Protein AF-A0A9P9DGE9-F1 (afdb_monomer_lite)

Structure (mmCIF, N/CA/C/O backbone):
data_AF-A0A9P9DGE9-F1
#
_entry.id   AF-A0A9P9DGE9-F1
#
loop_
_atom_site.group_PDB
_atom_site.id
_atom_site.type_symbol
_atom_site.label_atom_id
_atom_site.label_alt_id
_atom_site.label_comp_id
_atom_site.label_asym_id
_atom_site.label_entity_id
_atom_site.label_seq_id
_atom_site.pdbx_PDB_ins_code
_atom_site.Cartn_x
_atom_site.Cartn_y
_atom_site.Cartn_z
_atom_site.occupancy
_atom_site.B_iso_or_equiv
_atom_site.auth_seq_id
_atom_site.auth_comp_id
_atom_site.auth_asym_id
_atom_site.auth_atom_id
_atom_site.pdbx_PDB_model_num
ATOM 1 N N . MET A 1 1 ? -3.326 -1.248 -12.600 1.00 29.83 1 MET A N 1
ATOM 2 C CA . MET A 1 1 ? -1.905 -1.496 -12.913 1.00 29.83 1 MET A CA 1
ATOM 3 C C . MET A 1 1 ? -1.243 -0.154 -13.149 1.00 29.83 1 MET A C 1
ATOM 5 O O . MET A 1 1 ? -1.806 0.616 -13.919 1.00 29.83 1 MET A O 1
ATOM 9 N N . ALA A 1 2 ? -0.157 0.149 -12.437 1.00 29.31 2 ALA A N 1
ATOM 10 C CA . ALA A 1 2 ? 0.535 1.437 -12.520 1.00 29.31 2 ALA A CA 1
ATOM 11 C C . ALA A 1 2 ? 1.894 1.274 -13.217 1.00 29.31 2 ALA A C 1
ATOM 13 O O . ALA A 1 2 ? 2.669 0.388 -12.850 1.00 29.31 2 ALA A O 1
ATOM 14 N N . PHE A 1 3 ? 2.164 2.108 -14.219 1.00 29.27 3 PHE A N 1
ATOM 15 C CA . PHE A 1 3 ? 3.465 2.217 -14.882 1.00 29.27 3 PHE A CA 1
ATOM 16 C C . PHE A 1 3 ? 4.257 3.376 -14.283 1.00 29.27 3 PHE A C 1
ATOM 18 O O . PHE A 1 3 ? 3.666 4.431 -14.105 1.00 29.27 3 PHE A O 1
ATOM 25 N N . ARG A 1 4 ? 5.556 3.217 -13.994 1.00 34.38 4 ARG A N 1
ATOM 26 C CA . ARG A 1 4 ? 6.407 4.337 -13.546 1.00 34.38 4 ARG A CA 1
ATOM 27 C C . ARG A 1 4 ? 7.617 4.584 -14.436 1.00 34.38 4 ARG A C 1
ATOM 29 O O . ARG A 1 4 ? 8.212 3.624 -14.936 1.00 34.38 4 ARG A O 1
ATOM 36 N N . THR A 1 5 ? 7.969 5.864 -14.569 1.00 28.16 5 THR A N 1
ATOM 37 C CA . THR A 1 5 ? 9.218 6.357 -15.157 1.00 28.16 5 THR A CA 1
ATOM 38 C C . THR A 1 5 ? 9.997 7.249 -14.191 1.00 28.16 5 THR A C 1
ATOM 40 O O . THR A 1 5 ? 9.416 7.968 -13.377 1.00 28.16 5 THR A O 1
ATOM 43 N N . CYS A 1 6 ? 11.324 7.166 -14.240 1.00 28.97 6 CYS A N 1
ATOM 44 C CA . CYS A 1 6 ? 12.245 7.943 -13.416 1.00 28.97 6 CYS A CA 1
ATOM 45 C C . CYS A 1 6 ? 13.414 8.356 -14.310 1.00 28.97 6 CYS A C 1
ATOM 47 O O . CYS A 1 6 ? 14.206 7.503 -14.693 1.00 28.97 6 CYS A O 1
ATOM 49 N N . GLN A 1 7 ? 13.531 9.644 -14.637 1.00 33.28 7 GLN A N 1
ATOM 50 C CA . GLN A 1 7 ? 14.660 10.110 -15.437 1.00 33.28 7 GLN A CA 1
ATOM 51 C C . GLN A 1 7 ? 15.966 10.003 -14.644 1.00 33.28 7 GLN A C 1
ATOM 53 O O . GLN A 1 7 ? 16.074 10.509 -13.527 1.00 33.28 7 GLN A O 1
ATOM 58 N N . GLN A 1 8 ? 16.989 9.406 -15.257 1.00 31.84 8 GLN A N 1
ATOM 59 C CA . GLN A 1 8 ? 18.369 9.576 -14.808 1.00 31.84 8 GLN A CA 1
ATOM 60 C C . GLN A 1 8 ? 18.862 10.982 -15.155 1.00 31.84 8 GLN A C 1
ATOM 62 O O . GLN A 1 8 ? 18.687 11.466 -16.273 1.00 31.84 8 GLN A O 1
ATOM 67 N N . GLY A 1 9 ? 19.463 11.636 -14.162 1.00 32.50 9 GLY A N 1
ATOM 68 C CA . GLY A 1 9 ? 19.766 13.059 -14.179 1.00 32.50 9 GLY A CA 1
ATOM 69 C C . GLY A 1 9 ? 20.520 13.569 -15.410 1.00 32.50 9 GLY A C 1
ATOM 70 O O . GLY A 1 9 ? 21.541 13.030 -15.832 1.00 32.50 9 GLY A O 1
ATOM 71 N N . SER A 1 10 ? 20.065 14.721 -15.895 1.00 30.27 10 SER A N 1
ATOM 72 C CA . SER A 1 10 ? 20.920 15.750 -16.475 1.00 30.27 10 SER A CA 1
ATOM 73 C C . SER A 1 10 ? 20.339 17.124 -16.124 1.00 30.27 10 SER A C 1
ATOM 75 O O . SER A 1 10 ? 19.137 17.296 -15.960 1.00 30.27 10 SER A O 1
ATOM 77 N N . HIS A 1 11 ? 21.245 18.061 -15.877 1.00 32.94 11 HIS A N 1
ATOM 78 C CA . HIS A 1 11 ? 21.054 19.405 -15.341 1.00 32.94 11 HIS A CA 1
ATOM 79 C C . HIS A 1 11 ? 19.829 20.205 -15.824 1.00 32.94 11 HIS A C 1
ATOM 81 O O . HIS A 1 11 ? 19.619 20.356 -17.022 1.00 32.94 11 HIS A O 1
ATOM 87 N N . GLY A 1 12 ? 19.199 20.920 -14.882 1.00 27.94 12 GLY A N 1
ATOM 88 C CA . GLY A 1 12 ? 18.609 22.239 -15.139 1.00 27.94 12 GLY A CA 1
ATOM 89 C C . GLY A 1 12 ? 17.104 22.357 -14.897 1.00 27.94 12 GLY A C 1
ATOM 90 O O . GLY A 1 12 ? 16.309 21.752 -15.594 1.00 27.94 12 GLY A O 1
ATOM 91 N N . LEU A 1 13 ? 16.753 23.206 -13.923 1.00 27.16 13 LEU A N 1
ATOM 92 C CA . LEU A 1 13 ? 15.545 24.042 -13.844 1.00 27.16 13 LEU A CA 1
ATOM 93 C C . LEU A 1 13 ? 14.247 23.452 -14.431 1.00 27.16 13 LEU A C 1
ATOM 95 O O . LEU A 1 13 ? 13.945 23.607 -15.611 1.00 27.16 13 LEU A O 1
ATOM 99 N N . TYR A 1 14 ? 13.418 22.907 -13.540 1.00 32.97 14 TYR A N 1
ATOM 100 C CA . TYR A 1 14 ? 12.011 22.611 -13.793 1.00 32.97 14 TYR A CA 1
ATOM 101 C C . TYR A 1 14 ? 11.243 23.880 -14.199 1.00 32.97 14 TYR A C 1
ATOM 103 O O . TYR A 1 14 ? 10.858 24.698 -13.363 1.00 32.97 14 TYR A O 1
ATOM 111 N N . GLN A 1 15 ? 10.990 24.024 -15.498 1.00 28.58 15 GLN A N 1
ATOM 112 C CA . GLN A 1 15 ? 9.898 24.829 -16.036 1.00 28.58 15 GLN A CA 1
ATOM 113 C C . GLN A 1 15 ? 9.238 24.082 -17.197 1.00 28.58 15 GLN A C 1
ATOM 115 O O . GLN A 1 15 ? 9.681 24.168 -18.332 1.00 28.58 15 GLN A O 1
ATOM 120 N N . GLY A 1 16 ? 8.121 23.416 -16.897 1.00 33.94 16 GLY A N 1
ATOM 121 C CA . GLY A 1 16 ? 7.060 23.128 -17.861 1.00 33.94 16 GLY A CA 1
ATOM 122 C C . GLY A 1 16 ? 7.249 21.925 -18.796 1.00 33.94 16 GLY A C 1
ATOM 123 O O . GLY A 1 16 ? 8.091 21.928 -19.675 1.00 33.94 16 GLY A O 1
ATOM 124 N N . LYS A 1 17 ? 6.296 20.989 -18.704 1.00 39.66 17 LYS A N 1
ATOM 125 C CA . LYS A 1 17 ? 5.724 20.233 -19.835 1.00 39.66 17 LYS A CA 1
ATOM 126 C C . LYS A 1 17 ? 6.685 19.452 -20.753 1.00 39.66 17 LYS A C 1
ATOM 128 O O . LYS A 1 17 ? 6.655 19.677 -21.955 1.00 39.66 17 LYS A O 1
ATOM 133 N N . ASP A 1 18 ? 7.336 18.410 -20.246 1.00 43.06 18 ASP A N 1
ATOM 134 C CA . ASP A 1 18 ? 7.777 17.299 -21.106 1.00 43.06 18 ASP A CA 1
ATOM 135 C C . ASP A 1 18 ? 7.081 15.996 -20.685 1.00 43.06 18 ASP A C 1
ATOM 137 O O . ASP A 1 18 ? 7.641 15.140 -20.011 1.00 43.06 18 ASP A O 1
ATOM 141 N N . TYR A 1 19 ? 5.818 15.852 -21.105 1.00 52.12 19 TYR A N 1
ATOM 142 C CA . TYR A 1 19 ? 5.025 14.608 -21.019 1.00 52.12 19 TYR A CA 1
ATOM 143 C C . TYR A 1 19 ? 5.560 13.494 -21.945 1.00 52.12 19 TYR A C 1
ATOM 145 O O . TYR A 1 19 ? 5.152 12.334 -21.876 1.00 52.12 19 TYR A O 1
ATOM 153 N N . GLU A 1 20 ? 6.449 13.855 -22.865 1.00 58.06 20 GLU A N 1
ATOM 154 C CA . GLU A 1 20 ? 6.846 13.046 -24.011 1.00 58.06 20 GLU A CA 1
ATOM 155 C C . GLU A 1 20 ? 7.745 11.832 -23.676 1.00 58.06 20 GLU A C 1
ATOM 157 O O . GLU A 1 20 ? 7.543 10.777 -24.284 1.00 58.06 20 GLU A O 1
ATOM 162 N N . PRO A 1 21 ? 8.690 11.887 -22.711 1.00 65.56 21 PRO A N 1
ATOM 163 C CA . PRO A 1 21 ? 9.573 10.754 -22.412 1.00 65.56 21 PRO A CA 1
ATOM 164 C C . PRO A 1 21 ? 8.835 9.542 -21.830 1.00 65.56 21 PRO A C 1
ATOM 166 O O . PRO A 1 21 ? 9.092 8.407 -22.231 1.00 65.56 21 PRO A O 1
ATOM 169 N N . THR A 1 22 ? 7.877 9.773 -20.927 1.00 66.00 22 THR A N 1
ATOM 170 C CA . THR A 1 22 ? 7.148 8.696 -20.242 1.00 66.00 22 THR A CA 1
ATOM 171 C C . THR A 1 22 ? 6.205 7.953 -21.178 1.00 66.00 22 THR A C 1
ATOM 173 O O . THR A 1 22 ? 6.193 6.721 -21.207 1.00 66.00 22 THR A O 1
ATOM 176 N N . ILE A 1 23 ? 5.446 8.698 -21.986 1.00 70.38 23 ILE A N 1
ATOM 177 C CA . ILE A 1 23 ? 4.556 8.118 -22.996 1.00 70.38 23 ILE A CA 1
ATOM 178 C C . ILE A 1 23 ? 5.382 7.317 -24.004 1.00 70.38 23 ILE A C 1
ATOM 180 O O . ILE A 1 23 ? 5.058 6.159 -24.253 1.00 70.38 23 ILE A O 1
ATOM 184 N N . LYS A 1 24 ? 6.513 7.856 -24.481 1.00 78.06 24 LYS A N 1
ATOM 185 C CA . LYS A 1 24 ? 7.426 7.126 -25.373 1.00 78.06 24 LYS A CA 1
ATOM 186 C C . LYS A 1 24 ? 7.979 5.849 -24.749 1.00 78.06 24 LYS A C 1
ATOM 188 O O . LYS A 1 24 ? 8.124 4.856 -25.458 1.00 78.06 24 LYS A O 1
ATOM 193 N N . ALA A 1 25 ? 8.292 5.838 -23.453 1.00 79.06 25 ALA A N 1
ATOM 194 C CA . ALA A 1 25 ? 8.762 4.635 -22.766 1.00 79.06 25 ALA A CA 1
ATOM 195 C C . ALA A 1 25 ? 7.668 3.555 -22.713 1.00 79.06 25 ALA A C 1
ATOM 197 O O . ALA A 1 25 ? 7.929 2.387 -23.016 1.00 79.06 25 ALA A O 1
ATOM 198 N N . VAL A 1 26 ? 6.430 3.947 -22.395 1.00 83.19 26 VAL A N 1
ATOM 199 C CA . VAL A 1 26 ? 5.269 3.046 -22.394 1.00 83.19 26 VAL A CA 1
ATOM 200 C C . VAL A 1 26 ? 4.972 2.537 -23.803 1.00 83.19 26 VAL A C 1
ATOM 202 O O . VAL A 1 26 ? 4.830 1.332 -23.991 1.00 83.19 26 VAL A O 1
ATOM 205 N N . GLU A 1 27 ? 4.942 3.413 -24.806 1.00 84.69 27 GLU A N 1
ATOM 206 C CA . GLU A 1 27 ? 4.771 3.044 -26.215 1.00 84.69 27 GLU A CA 1
ATOM 207 C C . GLU A 1 27 ? 5.881 2.108 -26.694 1.00 84.69 27 GLU A C 1
ATOM 209 O O . GLU A 1 27 ? 5.597 1.111 -27.351 1.00 84.69 27 GLU A O 1
ATOM 214 N N . SER A 1 28 ? 7.135 2.373 -26.316 1.00 86.81 28 SER A N 1
ATOM 215 C CA . SER A 1 28 ? 8.275 1.515 -26.651 1.00 86.81 28 SER A CA 1
ATOM 216 C C . SER A 1 28 ? 8.118 0.125 -26.044 1.00 86.81 28 SER A C 1
ATOM 218 O O . SER A 1 28 ? 8.317 -0.869 -26.738 1.00 86.81 28 SER A O 1
ATOM 220 N N . PHE A 1 29 ? 7.704 0.038 -24.776 1.00 87.56 29 PHE A N 1
ATOM 221 C CA . PHE A 1 29 ? 7.414 -1.234 -24.115 1.00 87.56 29 PHE A CA 1
ATOM 222 C C . PHE A 1 29 ? 6.246 -1.973 -24.783 1.00 87.56 29 PHE A C 1
ATOM 224 O O . PHE A 1 29 ? 6.368 -3.150 -25.129 1.00 87.56 29 PHE A O 1
ATOM 231 N N . LEU A 1 30 ? 5.126 -1.286 -25.021 1.00 88.19 30 LEU A N 1
ATOM 232 C CA . LEU A 1 30 ? 3.967 -1.857 -25.708 1.00 88.19 30 LEU A CA 1
ATOM 233 C C . LEU A 1 30 ? 4.274 -2.198 -27.173 1.00 88.19 30 LEU A C 1
ATOM 235 O O . LEU A 1 30 ? 3.605 -3.056 -27.738 1.00 88.19 30 LEU A O 1
ATOM 239 N N . GLY A 1 31 ? 5.294 -1.596 -27.780 1.00 89.94 31 GLY A N 1
ATOM 240 C CA . GLY A 1 31 ? 5.793 -1.908 -29.116 1.00 89.94 31 GLY A CA 1
ATOM 241 C C . GLY A 1 31 ? 6.679 -3.155 -29.189 1.00 89.94 31 GLY A C 1
ATOM 242 O O . GLY A 1 31 ? 7.038 -3.574 -30.288 1.00 89.94 31 GLY A O 1
ATOM 243 N N . ILE A 1 32 ? 7.029 -3.790 -28.063 1.00 89.56 32 ILE A N 1
ATOM 244 C CA . ILE A 1 32 ? 7.853 -5.007 -28.066 1.00 89.56 32 ILE A CA 1
ATOM 245 C C . ILE A 1 32 ? 7.040 -6.185 -28.627 1.00 89.56 32 ILE A C 1
ATOM 247 O O . ILE A 1 32 ? 6.056 -6.638 -28.027 1.00 89.56 32 ILE A O 1
ATOM 251 N N . LEU A 1 33 ? 7.482 -6.703 -29.779 1.00 91.50 33 LEU A N 1
ATOM 252 C CA . LEU A 1 33 ? 6.853 -7.827 -30.490 1.00 91.50 33 LEU A CA 1
ATOM 253 C C . LEU A 1 33 ? 7.671 -9.130 -30.451 1.00 91.50 33 LEU A C 1
ATOM 255 O O . LEU A 1 33 ? 7.141 -10.188 -30.779 1.00 91.50 33 LEU A O 1
ATOM 259 N N . SER A 1 34 ? 8.942 -9.084 -30.046 1.00 90.06 34 SER A N 1
ATOM 260 C CA . SER A 1 34 ? 9.837 -10.251 -30.006 1.00 90.06 34 SER A CA 1
ATOM 261 C C . SER A 1 34 ? 10.796 -10.211 -28.815 1.00 90.06 34 SER A C 1
ATOM 263 O O . SER A 1 34 ? 11.072 -9.143 -28.273 1.00 90.06 34 SER A O 1
ATOM 265 N N . GLY A 1 35 ? 11.344 -11.370 -28.438 1.00 88.19 35 GLY A N 1
ATOM 266 C CA . GLY A 1 35 ? 12.291 -11.498 -27.328 1.00 88.19 35 GLY A CA 1
ATOM 267 C C . GLY A 1 35 ? 11.622 -11.773 -25.972 1.00 88.19 35 GLY A C 1
ATOM 268 O O . GLY A 1 35 ? 10.416 -12.018 -25.913 1.00 88.19 35 GLY A O 1
ATOM 269 N N . PRO A 1 36 ? 12.396 -11.749 -24.873 1.00 84.38 36 PRO A N 1
ATOM 270 C CA . PRO A 1 36 ? 11.942 -12.204 -23.552 1.00 84.38 36 PRO A CA 1
ATOM 271 C C . PRO A 1 36 ? 10.779 -11.388 -22.963 1.00 84.38 36 PRO A C 1
ATOM 273 O O . PRO A 1 36 ? 9.979 -11.931 -22.210 1.00 84.38 36 PRO A O 1
ATOM 276 N N . LEU A 1 37 ? 10.634 -10.111 -23.337 1.00 85.12 37 LEU A N 1
ATOM 277 C CA . LEU A 1 37 ? 9.555 -9.236 -22.851 1.00 85.12 37 LEU A CA 1
ATOM 278 C C . LEU A 1 37 ? 8.283 -9.278 -23.707 1.00 85.12 37 LEU A C 1
ATOM 280 O O . LEU A 1 37 ? 7.253 -8.753 -23.287 1.00 85.12 37 LEU A O 1
ATOM 284 N N . ALA A 1 38 ? 8.323 -9.891 -24.893 1.00 86.25 38 ALA A N 1
ATOM 285 C CA . ALA A 1 38 ? 7.189 -9.880 -25.817 1.00 86.25 38 ALA A CA 1
ATOM 286 C C . ALA A 1 38 ? 5.902 -10.500 -25.239 1.00 86.25 38 ALA A C 1
ATOM 288 O O . ALA A 1 38 ? 4.843 -9.901 -25.442 1.00 86.25 38 ALA A O 1
ATOM 289 N N . PRO A 1 39 ? 5.942 -11.626 -24.490 1.00 85.38 39 PRO A N 1
ATOM 290 C CA . PRO A 1 39 ? 4.740 -12.172 -23.858 1.00 85.38 39 PRO A CA 1
ATOM 291 C C . PRO A 1 39 ? 4.124 -11.210 -22.839 1.00 85.38 39 PRO A C 1
ATOM 293 O O . PRO A 1 39 ? 2.904 -11.064 -22.785 1.00 85.38 39 PRO A O 1
ATOM 296 N N . LEU A 1 40 ? 4.964 -10.513 -22.067 1.00 83.50 40 LEU A N 1
ATOM 297 C CA . LEU A 1 40 ? 4.511 -9.543 -21.076 1.00 83.50 40 LEU A CA 1
ATOM 298 C C . LEU A 1 40 ? 3.876 -8.332 -21.761 1.00 83.50 40 LEU A C 1
ATOM 300 O O . LEU A 1 40 ? 2.728 -8.006 -21.481 1.00 83.50 40 LEU A O 1
ATOM 304 N N . ALA A 1 41 ? 4.573 -7.717 -22.718 1.00 85.75 41 ALA A N 1
ATOM 305 C CA . ALA A 1 41 ? 4.038 -6.602 -23.495 1.00 85.75 41 ALA A CA 1
ATOM 306 C C . ALA A 1 41 ? 2.714 -6.971 -24.195 1.00 85.75 41 ALA A C 1
ATOM 308 O O . ALA A 1 41 ? 1.782 -6.169 -24.214 1.00 85.75 41 ALA A O 1
ATOM 309 N N . ALA A 1 42 ? 2.590 -8.202 -24.708 1.00 84.81 42 ALA A N 1
ATOM 310 C CA . ALA A 1 42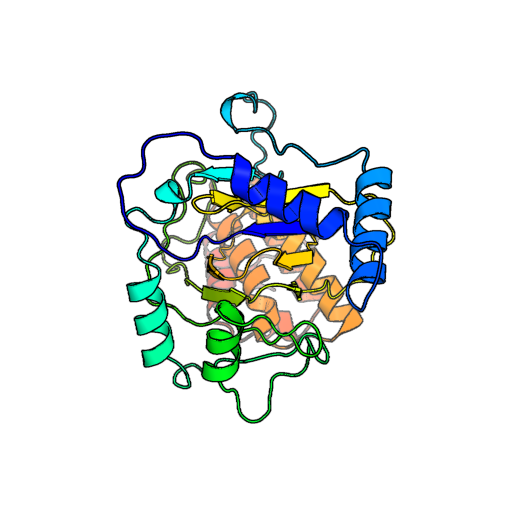 ? 1.345 -8.711 -25.282 1.00 84.81 42 ALA A CA 1
ATOM 311 C C . ALA A 1 42 ? 0.206 -8.785 -24.259 1.00 84.81 42 ALA A C 1
ATOM 313 O O . ALA A 1 42 ? -0.885 -8.299 -24.548 1.00 84.81 42 ALA A O 1
ATOM 314 N N . ALA A 1 43 ? 0.461 -9.327 -23.065 1.00 83.31 43 ALA A N 1
ATOM 315 C CA . ALA A 1 43 ? -0.538 -9.383 -22.002 1.00 83.31 43 ALA A CA 1
ATOM 316 C C . ALA A 1 43 ? -1.032 -7.978 -21.618 1.00 83.31 43 ALA A C 1
ATOM 318 O O . ALA A 1 43 ? -2.234 -7.750 -21.520 1.00 83.31 43 ALA A O 1
ATOM 319 N N . PHE A 1 44 ? -0.120 -7.011 -21.489 1.00 82.31 44 PHE A N 1
ATOM 320 C CA . PHE A 1 44 ? -0.480 -5.618 -21.218 1.00 82.31 44 PHE A CA 1
ATOM 321 C C . PHE A 1 44 ? -1.329 -4.997 -22.329 1.00 82.31 44 PHE A C 1
ATOM 323 O O . PHE A 1 44 ? -2.340 -4.369 -22.027 1.00 82.31 44 PHE A O 1
ATOM 330 N N . ARG A 1 45 ? -0.963 -5.185 -23.605 1.00 86.81 45 ARG A N 1
ATOM 331 C CA . ARG A 1 45 ? -1.765 -4.694 -24.739 1.00 86.81 45 ARG A CA 1
ATOM 332 C C . ARG A 1 45 ? -3.188 -5.245 -24.704 1.00 86.81 45 ARG A C 1
ATOM 334 O O . ARG A 1 45 ? -4.133 -4.484 -24.890 1.00 86.81 45 ARG A O 1
ATOM 341 N N . GLU A 1 46 ? -3.339 -6.545 -24.459 1.00 84.12 46 GLU A N 1
ATOM 342 C CA . GLU A 1 46 ? -4.654 -7.188 -24.397 1.00 84.12 46 GLU A CA 1
ATOM 343 C C . GLU A 1 46 ? -5.493 -6.658 -23.233 1.00 84.12 46 GLU A C 1
ATOM 345 O O . GLU A 1 46 ? -6.666 -6.345 -23.421 1.00 84.12 46 GLU A O 1
ATOM 350 N N . GLU A 1 47 ? -4.910 -6.499 -22.046 1.00 81.06 47 GLU A N 1
ATOM 351 C CA . GLU A 1 47 ? -5.656 -5.995 -20.892 1.00 81.06 47 GLU A CA 1
ATOM 352 C C . GLU A 1 47 ? -5.999 -4.501 -21.003 1.00 81.06 47 GLU A C 1
ATOM 354 O O . GLU A 1 47 ? -7.129 -4.117 -20.702 1.00 81.06 47 GLU A O 1
ATOM 359 N N . ILE A 1 48 ? -5.088 -3.666 -21.518 1.00 80.38 48 ILE A N 1
ATOM 360 C CA . ILE A 1 48 ? -5.372 -2.251 -21.817 1.00 80.38 48 ILE A CA 1
ATOM 361 C C . ILE A 1 48 ? -6.503 -2.155 -22.845 1.00 80.38 48 ILE A C 1
ATOM 363 O O . ILE A 1 48 ? -7.430 -1.369 -22.680 1.00 80.38 48 ILE A O 1
ATOM 367 N N . LYS A 1 49 ? -6.477 -2.994 -23.885 1.00 82.00 49 LYS A N 1
ATOM 368 C CA . LYS A 1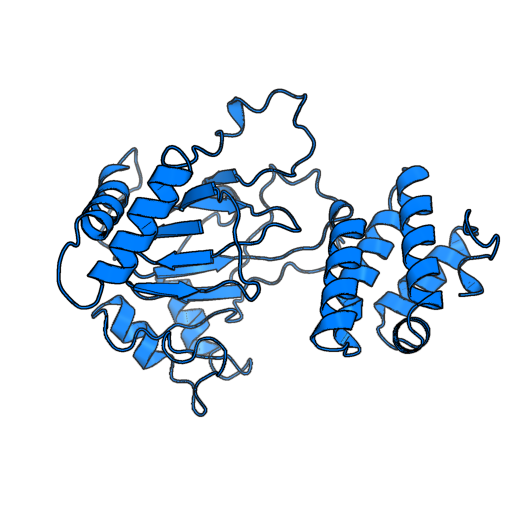 49 ? -7.541 -3.048 -24.892 1.00 82.00 49 LYS A CA 1
ATOM 369 C C . LYS A 1 49 ? -8.882 -3.482 -24.294 1.00 82.00 49 LYS A C 1
ATOM 371 O O . LYS A 1 49 ? -9.908 -2.908 -24.643 1.00 82.00 49 LYS A O 1
ATOM 376 N N . LYS A 1 50 ? -8.896 -4.467 -23.387 1.00 79.62 50 LYS A N 1
ATOM 377 C CA . LYS A 1 50 ? -10.113 -4.882 -22.659 1.00 79.62 50 LYS A CA 1
ATOM 378 C C . LYS A 1 50 ? -10.665 -3.774 -21.761 1.00 79.62 50 LYS A C 1
ATOM 380 O O . LYS A 1 50 ? -11.873 -3.728 -21.556 1.00 79.62 50 LYS A O 1
ATOM 385 N N . ALA A 1 51 ? -9.798 -2.914 -21.235 1.00 73.31 51 ALA A N 1
ATOM 386 C CA . ALA A 1 51 ? -10.160 -1.768 -20.406 1.00 73.31 51 ALA A CA 1
ATOM 387 C C . ALA A 1 51 ? -10.537 -0.504 -21.204 1.00 73.31 51 ALA A C 1
ATOM 389 O O . ALA A 1 51 ? -10.750 0.538 -20.591 1.00 73.31 51 ALA A O 1
ATOM 390 N N . ASP A 1 52 ? -10.630 -0.594 -22.537 1.00 78.88 52 ASP A N 1
ATOM 391 C CA . ASP A 1 52 ? -10.877 0.539 -23.444 1.00 78.88 52 ASP A CA 1
ATOM 392 C C . ASP A 1 52 ? -9.797 1.638 -23.375 1.00 78.88 52 ASP A C 1
ATOM 394 O O . ASP A 1 52 ? -10.054 2.826 -23.548 1.00 78.88 52 ASP A O 1
ATOM 398 N N . GLY A 1 53 ? -8.548 1.230 -23.129 1.00 79.38 53 GLY A N 1
ATOM 399 C CA . GLY A 1 53 ? -7.384 2.109 -23.103 1.00 79.38 53 GLY A CA 1
ATOM 400 C C . GLY A 1 53 ? -6.860 2.419 -21.700 1.00 79.38 53 GLY A C 1
ATOM 401 O O . GLY A 1 53 ? -7.119 1.713 -20.722 1.00 79.38 53 GLY A O 1
ATOM 402 N N . PHE A 1 54 ? -6.038 3.467 -21.618 1.00 78.56 54 PHE A N 1
ATOM 403 C CA . PHE A 1 54 ? -5.550 3.979 -20.342 1.00 78.56 54 PHE A CA 1
ATOM 404 C C . PHE A 1 54 ? -6.669 4.718 -19.615 1.00 78.56 54 PHE A C 1
ATOM 406 O O . PHE A 1 54 ? -7.411 5.498 -20.205 1.00 78.56 54 PHE A O 1
ATOM 413 N N . THR A 1 55 ? -6.767 4.484 -18.312 1.00 72.94 55 THR A N 1
ATOM 414 C CA . THR A 1 55 ? -7.670 5.225 -17.444 1.00 72.94 55 THR A CA 1
ATOM 415 C C . THR A 1 55 ? -7.039 6.570 -17.120 1.00 72.94 55 THR A C 1
ATOM 417 O O . THR A 1 55 ? -6.035 6.630 -16.409 1.00 72.94 55 THR A O 1
ATOM 420 N N . ASP A 1 56 ? -7.656 7.641 -17.607 1.00 65.19 56 ASP A N 1
ATOM 421 C CA . ASP A 1 56 ? -7.373 8.980 -17.110 1.00 65.19 56 ASP A CA 1
ATOM 422 C C . ASP A 1 56 ? -7.998 9.108 -15.715 1.00 65.19 56 ASP A C 1
ATOM 424 O O . ASP A 1 56 ? -9.222 9.083 -15.547 1.00 65.19 56 ASP A O 1
ATOM 428 N N . PHE A 1 57 ? -7.158 9.126 -14.683 1.00 66.62 57 PHE A N 1
ATOM 429 C CA . PHE A 1 57 ? -7.631 9.443 -13.344 1.00 66.62 57 PHE A CA 1
ATOM 430 C C . PHE A 1 57 ? -7.816 10.953 -13.286 1.00 66.62 57 PHE A C 1
ATOM 432 O O . PHE A 1 57 ? -6.824 11.676 -13.302 1.00 66.62 57 PHE A O 1
ATOM 439 N N . CYS A 1 58 ? -9.074 11.409 -13.215 1.00 50.25 58 CYS A N 1
ATOM 440 C CA . CYS A 1 58 ? -9.417 12.829 -13.234 1.00 50.25 58 CYS A CA 1
ATOM 441 C C . CYS A 1 58 ? -8.452 13.654 -12.374 1.00 50.25 58 CYS A C 1
ATOM 443 O O . CYS A 1 58 ? -8.283 13.393 -11.176 1.00 50.25 58 CYS A O 1
ATOM 445 N N . SER A 1 59 ? -7.871 14.698 -12.969 1.00 50.34 59 SER A N 1
ATOM 446 C CA . SER A 1 59 ? -7.259 15.760 -12.181 1.00 50.34 59 SER A CA 1
ATOM 447 C C . SER A 1 59 ? -8.343 16.324 -11.255 1.00 50.34 59 SER A C 1
ATOM 449 O O . SER A 1 59 ? -9.464 16.606 -11.681 1.00 50.34 59 SER A O 1
ATOM 451 N N . TRP A 1 60 ? -8.051 16.432 -9.960 1.00 43.06 60 TRP A N 1
ATOM 452 C CA . TRP A 1 60 ? -9.054 16.737 -8.926 1.00 43.06 60 TRP A CA 1
ATOM 453 C C . TRP A 1 60 ? -9.824 18.061 -9.131 1.00 43.06 60 TRP A C 1
ATOM 455 O O . TRP A 1 60 ? -10.801 18.304 -8.433 1.00 43.06 60 TRP A O 1
ATOM 465 N N . GLY A 1 61 ? -9.430 18.896 -10.102 1.00 43.81 61 GLY A N 1
ATOM 466 C CA . GLY A 1 61 ? -10.157 20.101 -10.509 1.00 43.81 61 GLY A CA 1
ATOM 467 C C . GLY A 1 61 ? -11.529 19.850 -11.150 1.00 43.81 61 GLY A C 1
ATOM 468 O O . GLY A 1 61 ? -12.334 20.776 -11.202 1.00 43.81 61 GLY A O 1
ATOM 469 N N . GLU A 1 62 ? -11.825 18.621 -11.588 1.00 42.34 62 GLU A N 1
ATOM 470 C CA . GLU A 1 62 ? -13.132 18.230 -12.153 1.00 42.34 62 GLU A CA 1
ATOM 471 C C . GLU A 1 62 ? -13.940 17.295 -11.243 1.00 42.34 62 GLU A C 1
ATOM 473 O O . GLU A 1 62 ? -15.071 16.921 -11.563 1.00 42.34 62 GLU A O 1
ATOM 478 N N . VAL A 1 63 ? -13.396 16.944 -10.073 1.00 44.78 63 VAL A N 1
ATOM 479 C CA . VAL A 1 63 ? -14.142 16.210 -9.053 1.00 44.78 63 VAL A CA 1
ATOM 480 C C . VAL A 1 63 ? -15.105 17.204 -8.417 1.00 44.78 63 VAL A C 1
ATOM 482 O O . VAL A 1 63 ? -14.784 17.915 -7.467 1.00 44.78 63 VAL A O 1
ATOM 485 N N . SER A 1 64 ? -16.295 17.307 -9.010 1.00 40.00 64 SER A N 1
ATOM 486 C CA . SER A 1 64 ? -17.413 18.039 -8.428 1.00 40.00 64 SER A CA 1
ATOM 487 C C . SER A 1 64 ? -17.563 17.651 -6.953 1.00 40.00 64 SER A C 1
ATOM 489 O O . SER A 1 64 ? -17.325 16.500 -6.582 1.00 40.00 64 SER A O 1
ATOM 491 N N . ASN A 1 65 ? -18.014 18.587 -6.115 1.00 43.06 65 ASN A N 1
ATOM 492 C CA . ASN A 1 65 ? -18.286 18.392 -4.681 1.00 43.06 65 ASN A CA 1
ATOM 493 C C . ASN A 1 65 ? -19.219 17.196 -4.342 1.00 43.06 65 ASN A C 1
ATOM 495 O O . ASN A 1 65 ? -19.564 17.011 -3.179 1.00 43.06 65 ASN A O 1
ATOM 499 N N . GLN A 1 66 ? -19.668 16.413 -5.329 1.00 38.03 66 GLN A N 1
ATOM 500 C CA . GLN A 1 66 ? -20.467 15.200 -5.179 1.00 38.03 66 GLN A CA 1
ATOM 501 C C . GLN A 1 66 ? -19.635 13.911 -5.047 1.00 38.03 66 GLN A C 1
ATOM 503 O O . GLN A 1 66 ? -20.148 12.952 -4.480 1.00 38.03 66 GLN A O 1
ATOM 508 N N . ASP A 1 67 ? -18.363 13.892 -5.466 1.00 41.91 67 ASP A N 1
ATOM 509 C CA . ASP A 1 67 ? -17.449 12.744 -5.284 1.00 41.91 67 ASP A CA 1
ATOM 510 C C . ASP A 1 67 ? -16.487 12.955 -4.099 1.00 41.91 67 ASP A C 1
ATOM 512 O O . ASP A 1 67 ? -15.338 12.511 -4.072 1.00 41.91 67 ASP A O 1
ATOM 516 N N . SER A 1 68 ? -16.992 13.604 -3.047 1.00 42.88 68 SER A N 1
ATOM 517 C CA . SER A 1 68 ? -16.317 13.872 -1.768 1.00 42.88 68 SER A CA 1
ATOM 518 C C . SER A 1 68 ? -15.946 12.613 -0.968 1.00 42.88 68 SER A C 1
ATOM 520 O O . SER A 1 68 ? -15.666 12.695 0.226 1.00 42.88 68 SER A O 1
ATOM 522 N N . SER A 1 69 ? -16.014 11.436 -1.584 1.00 50.03 69 SER A N 1
ATOM 523 C CA . SER A 1 69 ? -15.859 10.150 -0.922 1.00 50.03 69 SER A CA 1
ATOM 524 C C . SER A 1 69 ? -14.396 9.699 -0.831 1.00 50.03 69 SER A C 1
ATOM 526 O O . SER A 1 69 ? -14.089 8.818 -0.043 1.00 50.03 69 SER A O 1
ATOM 528 N N . GLY A 1 70 ? -13.468 10.304 -1.586 1.00 57.50 70 GLY A N 1
ATOM 529 C CA . GLY A 1 70 ? -12.035 9.984 -1.480 1.00 57.50 70 GLY A CA 1
ATOM 530 C C . GLY A 1 70 ? -11.668 8.547 -1.890 1.00 57.50 70 GLY A C 1
ATOM 531 O O . GLY A 1 70 ? -10.535 8.125 -1.686 1.00 57.50 70 GLY A O 1
ATOM 532 N N . PHE A 1 71 ? -12.592 7.788 -2.493 1.00 66.62 71 PHE A N 1
ATOM 533 C CA . PHE A 1 71 ? -12.413 6.363 -2.815 1.00 66.62 71 PHE A CA 1
ATOM 534 C C . PHE A 1 71 ? -11.935 6.081 -4.246 1.00 66.62 71 PHE A C 1
ATOM 536 O O . PHE A 1 71 ? -11.994 4.936 -4.697 1.00 66.62 71 PHE A O 1
ATOM 543 N N . THR A 1 72 ? -11.433 7.080 -4.969 1.00 77.12 72 THR A N 1
ATOM 544 C CA . THR A 1 72 ? -10.879 6.892 -6.320 1.00 77.12 72 THR A CA 1
ATOM 545 C C . THR A 1 72 ? -9.376 7.163 -6.307 1.00 77.12 72 THR A C 1
ATOM 547 O O . THR A 1 72 ? -8.955 8.110 -5.643 1.00 77.12 72 THR A O 1
ATOM 550 N N . PRO A 1 73 ? -8.546 6.358 -7.001 1.00 83.00 73 PRO A N 1
ATOM 551 C CA . PRO A 1 73 ? -7.135 6.665 -7.173 1.00 83.00 73 PRO A CA 1
ATOM 552 C C . PRO A 1 73 ? -6.930 7.991 -7.898 1.00 83.00 73 PRO A C 1
ATOM 554 O O . PRO A 1 73 ? -7.712 8.353 -8.775 1.00 83.00 73 PRO A O 1
ATOM 557 N N . VAL A 1 74 ? -5.875 8.710 -7.523 1.00 84.62 74 VAL A N 1
ATOM 558 C CA . VAL A 1 74 ? -5.598 10.059 -8.034 1.00 84.62 74 VAL A CA 1
ATOM 559 C C . VAL A 1 74 ? -4.112 10.213 -8.283 1.00 84.62 74 VAL A C 1
ATOM 561 O O . VAL A 1 74 ? -3.308 9.858 -7.419 1.00 84.62 74 VAL A O 1
ATOM 564 N N . ILE A 1 75 ? -3.768 10.807 -9.422 1.00 85.12 75 ILE A N 1
ATOM 565 C CA . ILE A 1 75 ? -2.417 11.280 -9.724 1.00 85.12 75 ILE A CA 1
ATOM 566 C C . ILE A 1 75 ? -2.361 12.793 -9.496 1.00 85.12 75 ILE A C 1
ATOM 568 O O . ILE A 1 75 ? -3.298 13.522 -9.830 1.00 85.12 75 ILE A O 1
ATOM 572 N N . PHE A 1 76 ? -1.293 13.265 -8.860 1.00 85.44 76 PHE A N 1
ATOM 573 C CA . PHE A 1 76 ? -1.096 14.678 -8.539 1.00 85.44 76 PHE A CA 1
ATOM 574 C C . PHE A 1 76 ? 0.387 15.035 -8.411 1.00 85.44 76 PHE A C 1
ATOM 576 O O . PHE A 1 76 ? 1.247 14.160 -8.495 1.00 85.44 76 PHE A O 1
ATOM 583 N N . SER A 1 77 ? 0.693 16.321 -8.213 1.00 87.56 77 SER A N 1
ATOM 584 C CA . SER A 1 77 ? 2.078 16.780 -8.077 1.00 87.56 77 SER A CA 1
ATOM 585 C C . SER A 1 77 ? 2.741 16.179 -6.837 1.00 87.56 77 SER A C 1
ATOM 587 O O . SER A 1 77 ? 2.232 16.288 -5.719 1.00 87.56 77 SER A O 1
ATOM 589 N N . GLY A 1 78 ? 3.914 15.579 -7.024 1.00 87.31 78 GLY A N 1
ATOM 590 C CA . GLY A 1 78 ? 4.739 15.034 -5.951 1.00 87.31 78 GLY A CA 1
ATOM 591 C C . GLY A 1 78 ? 5.235 16.097 -4.969 1.00 87.31 78 GLY A C 1
ATOM 592 O O . GLY A 1 78 ? 5.457 15.775 -3.803 1.00 87.31 78 GLY A O 1
ATOM 593 N N . GLU A 1 79 ? 5.313 17.366 -5.380 1.00 87.12 79 GLU A N 1
ATOM 594 C CA . GLU A 1 79 ? 5.714 18.498 -4.524 1.00 87.12 79 GLU A CA 1
ATOM 595 C C . GLU A 1 79 ? 4.777 18.693 -3.315 1.00 87.12 79 GLU A C 1
ATOM 597 O O . GLU A 1 79 ? 5.159 19.216 -2.260 1.00 87.12 79 GLU A O 1
ATOM 602 N N . GLU A 1 80 ? 3.534 18.218 -3.421 1.00 87.56 80 GLU A N 1
ATOM 603 C CA . GLU A 1 80 ? 2.590 18.232 -2.305 1.00 87.56 80 GLU A CA 1
ATOM 604 C C . GLU A 1 80 ? 2.995 17.262 -1.191 1.00 87.56 80 GLU A C 1
ATOM 606 O O . GLU A 1 80 ? 2.732 17.523 -0.016 1.00 87.56 80 GLU A O 1
ATOM 611 N N . CYS A 1 81 ? 3.683 16.178 -1.544 1.00 85.81 81 CYS A N 1
ATOM 612 C CA . CYS A 1 81 ? 4.166 15.147 -0.630 1.00 85.81 81 CYS A CA 1
ATOM 613 C C . CYS A 1 81 ? 5.626 15.370 -0.215 1.00 85.81 81 CYS A C 1
ATOM 615 O O . CYS A 1 81 ? 6.004 15.027 0.906 1.00 85.81 81 CYS A O 1
ATOM 617 N N . TRP A 1 82 ? 6.445 15.945 -1.098 1.00 84.19 82 TRP A N 1
ATOM 618 C CA . TRP A 1 82 ? 7.883 16.100 -0.899 1.00 84.19 82 TRP A CA 1
ATOM 619 C C . TRP A 1 82 ? 8.369 17.422 -1.499 1.00 84.19 82 TRP A C 1
ATOM 621 O O . TRP A 1 82 ? 8.527 17.552 -2.706 1.00 84.19 82 TRP A O 1
ATOM 631 N N . ALA A 1 83 ? 8.583 18.425 -0.642 1.00 72.31 83 ALA A N 1
ATOM 632 C CA . ALA A 1 83 ? 8.823 19.801 -1.083 1.00 72.31 83 ALA A CA 1
ATOM 633 C C . ALA A 1 83 ? 10.174 20.015 -1.794 1.00 72.31 83 ALA A C 1
ATOM 635 O O . ALA A 1 83 ? 10.280 20.916 -2.613 1.00 72.31 83 ALA A O 1
ATOM 636 N N . ASN A 1 84 ? 11.194 19.212 -1.472 1.00 73.31 84 ASN A N 1
ATOM 637 C CA . ASN A 1 84 ? 12.537 19.310 -2.050 1.00 73.31 84 ASN A CA 1
ATOM 638 C C . ASN A 1 84 ? 13.053 17.897 -2.373 1.00 73.31 84 ASN A C 1
ATOM 640 O O . ASN A 1 84 ? 13.787 17.330 -1.559 1.00 73.31 84 ASN A O 1
ATOM 644 N N . PRO A 1 85 ? 12.622 17.296 -3.497 1.00 74.50 85 PRO A N 1
ATOM 645 C CA . PRO A 1 85 ? 13.070 15.969 -3.887 1.00 74.50 85 PRO A CA 1
ATOM 646 C C . PRO A 1 85 ? 14.560 15.964 -4.245 1.00 74.50 85 PRO A C 1
ATOM 648 O O . PRO A 1 85 ? 15.007 16.744 -5.083 1.00 74.50 85 PRO A O 1
ATOM 651 N N . ASP A 1 86 ? 15.322 15.070 -3.613 1.00 82.00 86 ASP A N 1
ATOM 652 C CA . ASP A 1 86 ? 16.720 14.787 -3.950 1.00 82.00 86 ASP A CA 1
ATOM 653 C C . ASP A 1 86 ? 16.950 13.273 -3.913 1.00 82.00 86 ASP A C 1
ATOM 655 O O . ASP A 1 86 ? 17.158 12.667 -2.858 1.00 82.00 86 ASP A O 1
ATOM 659 N N . ASP A 1 87 ? 16.899 12.662 -5.096 1.00 79.31 87 ASP A N 1
ATOM 660 C CA . ASP A 1 87 ? 17.062 11.220 -5.270 1.00 79.31 87 ASP A CA 1
ATOM 661 C C . ASP A 1 87 ? 18.453 10.733 -4.835 1.00 79.31 87 ASP A C 1
ATOM 663 O O . ASP A 1 87 ? 18.581 9.608 -4.353 1.00 79.31 87 ASP A O 1
ATOM 667 N N . ASN A 1 88 ? 19.496 11.567 -4.940 1.00 82.81 88 ASN A N 1
ATOM 668 C CA . ASN A 1 88 ? 20.846 11.191 -4.513 1.00 82.81 88 ASN A CA 1
ATOM 669 C C . ASN A 1 88 ? 20.965 11.212 -2.991 1.00 82.81 88 ASN A C 1
ATOM 671 O O . ASN A 1 88 ? 21.565 10.308 -2.409 1.00 82.81 88 ASN A O 1
ATOM 675 N N . ALA A 1 89 ? 20.398 12.230 -2.339 1.00 83.56 89 ALA A N 1
ATOM 676 C CA . ALA A 1 89 ? 20.339 12.274 -0.883 1.00 83.56 89 ALA A CA 1
ATOM 677 C C . ALA A 1 89 ? 19.548 11.079 -0.333 1.00 83.56 89 ALA A C 1
ATOM 679 O O . ALA A 1 89 ? 20.032 10.397 0.571 1.00 83.56 89 ALA A O 1
ATOM 680 N N . LEU A 1 90 ? 18.394 10.777 -0.936 1.00 83.94 90 LEU A N 1
ATOM 681 C CA . LEU A 1 90 ? 17.570 9.625 -0.577 1.00 83.94 90 LEU A CA 1
ATOM 682 C C . LEU A 1 90 ? 18.319 8.300 -0.783 1.00 83.94 90 LEU A C 1
ATOM 684 O O . LEU A 1 90 ? 18.321 7.446 0.101 1.00 83.94 90 LEU A O 1
ATOM 688 N N . LEU A 1 91 ? 18.999 8.128 -1.920 1.00 85.44 91 LEU A N 1
ATOM 689 C CA . LEU A 1 91 ? 19.778 6.921 -2.191 1.00 85.44 91 LEU A CA 1
ATOM 690 C C . LEU A 1 91 ? 20.928 6.742 -1.193 1.00 85.44 91 LEU A C 1
ATOM 692 O O . LEU A 1 91 ? 21.132 5.640 -0.689 1.00 85.44 91 LEU A O 1
ATOM 696 N N . ASN A 1 92 ? 21.662 7.812 -0.882 1.00 86.12 92 ASN A N 1
ATOM 697 C CA . ASN A 1 92 ? 22.752 7.778 0.096 1.00 86.12 92 ASN A CA 1
ATOM 698 C C . ASN A 1 92 ? 22.250 7.435 1.504 1.00 86.12 92 ASN A C 1
ATOM 700 O O . ASN A 1 92 ? 22.905 6.688 2.234 1.00 86.12 92 ASN A O 1
ATOM 704 N N . GLU A 1 93 ? 21.089 7.965 1.885 1.00 85.94 93 GLU A N 1
ATOM 705 C CA . GLU A 1 93 ? 20.439 7.649 3.153 1.00 85.94 93 GLU A CA 1
ATOM 706 C C . GLU A 1 93 ? 20.107 6.155 3.237 1.00 85.94 93 GLU A C 1
ATOM 708 O O . GLU A 1 93 ? 20.520 5.494 4.189 1.00 85.94 93 GLU A O 1
ATOM 713 N N . ILE A 1 94 ? 19.451 5.618 2.203 1.00 86.69 94 ILE A N 1
ATOM 714 C CA . ILE A 1 94 ? 19.088 4.199 2.110 1.00 86.69 94 ILE A CA 1
ATOM 715 C C . ILE A 1 94 ? 20.332 3.314 2.159 1.00 86.69 94 ILE A C 1
ATOM 717 O O . ILE A 1 94 ? 20.364 2.339 2.897 1.00 86.69 94 ILE A O 1
ATOM 721 N N . LEU A 1 95 ? 21.380 3.661 1.408 1.00 85.88 95 LEU A N 1
ATOM 722 C CA . LEU A 1 95 ? 22.649 2.930 1.421 1.00 85.88 95 LEU A CA 1
ATOM 723 C C . LEU A 1 95 ? 23.291 2.892 2.813 1.00 85.88 95 LEU A C 1
ATOM 725 O O . LEU A 1 95 ? 23.926 1.905 3.168 1.00 85.88 95 LEU A O 1
ATOM 729 N N . THR A 1 96 ? 23.133 3.960 3.597 1.00 84.00 96 THR A N 1
ATOM 730 C CA . THR A 1 96 ? 23.705 4.058 4.947 1.00 84.00 96 THR A CA 1
ATOM 731 C C . THR A 1 96 ? 22.879 3.286 5.979 1.00 84.00 96 THR A C 1
ATOM 733 O O . THR A 1 96 ? 23.438 2.777 6.952 1.00 84.00 96 THR A O 1
ATOM 736 N N . SER A 1 97 ? 21.558 3.212 5.794 1.00 82.06 97 SER A N 1
ATOM 737 C CA . SER A 1 97 ? 20.632 2.520 6.699 1.00 82.06 97 SER A CA 1
ATOM 738 C C . SER A 1 97 ? 20.382 1.055 6.335 1.00 82.06 97 SER A C 1
ATOM 740 O O . SER A 1 97 ? 19.832 0.323 7.161 1.00 82.06 97 SER A O 1
ATOM 742 N N . PHE A 1 98 ? 20.800 0.620 5.143 1.00 80.56 98 PHE A N 1
ATOM 743 C CA . PHE A 1 98 ? 20.647 -0.755 4.676 1.00 80.56 98 PHE A CA 1
ATOM 744 C C . PHE A 1 98 ? 21.264 -1.754 5.671 1.00 80.56 98 PHE A C 1
ATOM 746 O O . PHE A 1 98 ? 22.267 -1.460 6.322 1.00 80.56 98 PHE A O 1
ATOM 753 N N . ASP A 1 99 ? 20.630 -2.918 5.826 1.00 73.62 99 ASP A N 1
ATOM 754 C CA . ASP A 1 99 ? 20.893 -3.967 6.833 1.00 73.62 99 ASP A CA 1
ATOM 755 C C . ASP A 1 99 ? 20.546 -3.620 8.289 1.00 73.62 99 ASP A C 1
ATOM 757 O O . ASP A 1 99 ? 20.270 -4.527 9.082 1.00 73.62 99 ASP A O 1
ATOM 761 N N . GLN A 1 100 ? 20.459 -2.340 8.663 1.00 74.06 100 GLN A N 1
ATOM 762 C CA . GLN A 1 100 ? 20.071 -1.960 10.029 1.00 74.06 100 GLN A CA 1
ATOM 763 C C . GLN A 1 100 ? 18.603 -2.306 10.316 1.00 74.06 100 GLN A C 1
ATOM 765 O O . GLN A 1 100 ? 18.246 -2.602 11.459 1.00 74.06 100 GLN A O 1
ATOM 770 N N . ASN A 1 101 ? 17.766 -2.339 9.273 1.00 65.06 101 ASN A N 1
ATOM 771 C CA . ASN A 1 101 ? 16.321 -2.545 9.380 1.00 65.06 101 ASN A CA 1
ATOM 772 C C . ASN A 1 101 ? 15.849 -3.937 8.926 1.00 65.06 101 ASN A C 1
ATOM 774 O O . ASN A 1 101 ? 14.646 -4.162 8.804 1.00 65.06 101 ASN A O 1
ATOM 778 N N . ARG A 1 102 ? 16.770 -4.897 8.716 1.00 67.00 102 ARG A N 1
ATOM 779 C CA . ARG A 1 102 ? 16.472 -6.206 8.088 1.00 67.00 102 ARG A CA 1
ATOM 780 C C . ARG A 1 102 ? 15.794 -6.045 6.722 1.00 67.00 102 ARG A C 1
ATOM 782 O O . ARG A 1 102 ? 14.824 -6.742 6.410 1.00 67.00 102 ARG A O 1
ATOM 789 N N . ASP A 1 103 ? 16.298 -5.086 5.955 1.00 78.00 103 ASP A N 1
ATOM 790 C CA . ASP A 1 103 ? 15.821 -4.771 4.618 1.00 78.00 103 ASP A CA 1
ATOM 791 C C . ASP A 1 103 ? 15.906 -5.994 3.697 1.00 78.00 103 ASP A C 1
ATOM 793 O O . ASP A 1 103 ? 16.746 -6.880 3.868 1.00 78.00 103 ASP A O 1
ATOM 797 N N . LYS A 1 104 ? 14.990 -6.071 2.731 1.00 81.38 104 LYS A N 1
ATOM 798 C CA . LYS A 1 104 ? 14.828 -7.240 1.864 1.00 81.38 104 LYS A CA 1
ATOM 799 C C . LYS A 1 104 ? 15.034 -6.865 0.404 1.00 81.38 104 LYS A C 1
ATOM 801 O O . LYS A 1 104 ? 14.498 -5.865 -0.074 1.00 81.38 104 LYS A O 1
ATOM 806 N N . VAL A 1 105 ? 15.763 -7.719 -0.303 1.00 80.19 105 VAL A N 1
ATOM 807 C CA . VAL A 1 105 ? 15.936 -7.671 -1.758 1.00 80.19 105 VAL A CA 1
ATOM 808 C C . VAL A 1 105 ? 15.236 -8.883 -2.353 1.00 80.19 105 VAL A C 1
ATOM 810 O O . VAL A 1 105 ? 15.283 -9.965 -1.776 1.00 80.19 105 VAL A O 1
ATOM 813 N N . TYR A 1 106 ? 14.579 -8.690 -3.489 1.00 84.81 106 TYR A N 1
ATOM 814 C CA . TYR A 1 106 ? 13.807 -9.714 -4.180 1.00 84.81 106 TYR A CA 1
ATOM 815 C C . TYR A 1 106 ? 14.232 -9.795 -5.643 1.00 84.81 106 TYR A C 1
ATOM 817 O O . TYR A 1 106 ? 14.775 -8.843 -6.213 1.00 84.81 106 TYR A O 1
ATOM 825 N N . SER A 1 107 ? 13.909 -10.918 -6.276 1.00 77.75 107 SER A N 1
ATOM 826 C CA . SER A 1 107 ? 13.999 -11.086 -7.724 1.00 77.75 107 SER A CA 1
ATOM 827 C C . SER A 1 107 ? 12.608 -11.288 -8.317 1.00 77.75 107 SER A C 1
ATOM 829 O O . SER A 1 107 ? 11.725 -11.852 -7.676 1.00 77.75 107 SER A O 1
ATOM 831 N N . VAL A 1 108 ? 12.393 -10.875 -9.567 1.00 70.88 108 VAL A N 1
ATOM 832 C CA . VAL A 1 108 ? 11.117 -11.137 -10.264 1.00 70.88 108 VAL A CA 1
ATOM 833 C C . VAL A 1 108 ? 10.866 -12.640 -10.449 1.00 70.88 108 VAL A C 1
ATOM 835 O O . VAL A 1 108 ? 9.716 -13.057 -10.524 1.00 70.88 108 VAL A O 1
ATOM 838 N N . GLY A 1 109 ? 11.918 -13.467 -10.476 1.00 73.81 109 GLY A N 1
ATOM 839 C CA . GLY A 1 109 ? 11.789 -14.928 -10.507 1.00 73.81 109 GLY A CA 1
ATOM 840 C C . GLY A 1 109 ? 11.293 -15.538 -9.190 1.00 73.81 109 GLY A C 1
ATOM 841 O O . GLY A 1 109 ? 10.738 -16.634 -9.208 1.00 73.81 109 GLY A O 1
ATOM 842 N N . ALA A 1 110 ? 11.457 -14.827 -8.072 1.00 76.94 110 ALA A N 1
ATOM 843 C CA . ALA A 1 110 ? 11.025 -15.240 -6.740 1.00 76.94 110 ALA A CA 1
ATOM 844 C C . ALA A 1 110 ? 10.505 -14.024 -5.938 1.00 76.94 110 ALA A C 1
ATOM 846 O O . ALA A 1 110 ? 11.101 -13.619 -4.941 1.00 76.94 110 ALA A O 1
ATOM 847 N N . PRO A 1 111 ? 9.377 -13.407 -6.341 1.00 71.44 111 PRO A N 1
ATOM 848 C CA . PRO A 1 111 ? 8.921 -12.130 -5.780 1.00 71.44 111 PRO A CA 1
ATOM 849 C C . PRO A 1 111 ? 8.401 -12.240 -4.336 1.00 71.44 111 PRO A C 1
ATOM 851 O O . PRO A 1 111 ? 8.037 -11.236 -3.727 1.00 71.44 111 PRO A O 1
ATOM 854 N N . HIS A 1 112 ? 8.330 -13.457 -3.791 1.00 76.12 112 HIS A N 1
ATOM 855 C CA . HIS A 1 112 ? 7.833 -13.757 -2.447 1.00 76.12 112 HIS A CA 1
ATOM 856 C C . HIS A 1 112 ? 8.920 -14.294 -1.510 1.00 76.12 112 HIS A C 1
ATOM 858 O O . HIS A 1 112 ? 8.679 -14.428 -0.311 1.00 76.12 112 HIS A O 1
ATOM 864 N N . GLU A 1 113 ? 10.108 -14.577 -2.040 1.00 82.25 113 GLU A N 1
ATOM 865 C CA . GLU A 1 113 ? 11.228 -15.137 -1.295 1.00 82.25 113 GLU A CA 1
ATOM 866 C C . GLU A 1 113 ? 12.388 -14.143 -1.398 1.00 82.25 113 GLU A C 1
ATOM 868 O O . GLU A 1 113 ? 12.972 -14.001 -2.473 1.00 82.25 113 GLU A O 1
ATOM 873 N N . PRO A 1 114 ? 12.676 -13.376 -0.330 1.00 83.19 114 PRO A N 1
ATOM 874 C CA . PRO A 1 114 ? 13.802 -12.457 -0.363 1.00 83.19 114 PRO A CA 1
ATOM 875 C C . PRO A 1 114 ? 15.118 -13.234 -0.483 1.00 83.19 114 PRO A C 1
ATOM 877 O O . PRO A 1 114 ? 15.229 -14.345 0.039 1.00 83.19 114 PRO A O 1
ATOM 880 N N . ASP A 1 115 ? 16.119 -12.626 -1.122 1.00 81.88 115 ASP A N 1
ATOM 881 C CA . ASP A 1 115 ? 17.474 -13.177 -1.205 1.00 81.88 115 ASP A CA 1
ATOM 882 C C . ASP A 1 115 ? 17.995 -13.478 0.219 1.00 81.88 115 ASP A C 1
ATOM 884 O O . ASP A 1 115 ? 17.873 -12.645 1.122 1.00 81.88 115 ASP A O 1
ATOM 888 N N . GLU A 1 116 ? 18.600 -14.656 0.427 1.00 82.06 116 GLU A N 1
ATOM 889 C CA . GLU A 1 116 ? 19.138 -15.064 1.741 1.00 82.06 116 GLU A CA 1
ATOM 890 C C . GLU A 1 116 ? 20.198 -14.086 2.268 1.00 82.06 116 GLU A C 1
ATOM 892 O O . GLU A 1 116 ? 20.302 -13.851 3.473 1.00 82.06 116 GLU A O 1
ATOM 897 N N . VAL A 1 117 ? 20.976 -13.515 1.347 1.00 80.81 117 VAL A N 1
ATOM 898 C CA . VAL A 1 117 ? 21.962 -12.466 1.603 1.00 80.81 117 VAL A CA 1
ATOM 899 C C . VAL A 1 117 ? 21.581 -11.273 0.726 1.00 80.81 117 VAL A C 1
ATOM 901 O O . VAL A 1 117 ? 21.977 -11.228 -0.443 1.00 80.81 117 VAL A O 1
ATOM 904 N N . PRO A 1 118 ? 20.759 -10.340 1.235 1.00 81.38 118 PRO A N 1
ATOM 905 C CA . PRO A 1 118 ? 20.280 -9.224 0.437 1.00 81.38 118 PRO A CA 1
ATOM 906 C C . PRO A 1 118 ? 21.454 -8.321 0.043 1.00 81.38 118 PRO A C 1
ATOM 908 O O . PRO A 1 118 ? 22.239 -7.895 0.885 1.00 81.38 118 PRO A O 1
ATOM 911 N N . ASN A 1 119 ? 21.579 -8.021 -1.252 1.00 85.25 119 ASN A N 1
ATOM 912 C CA . ASN A 1 119 ? 22.614 -7.13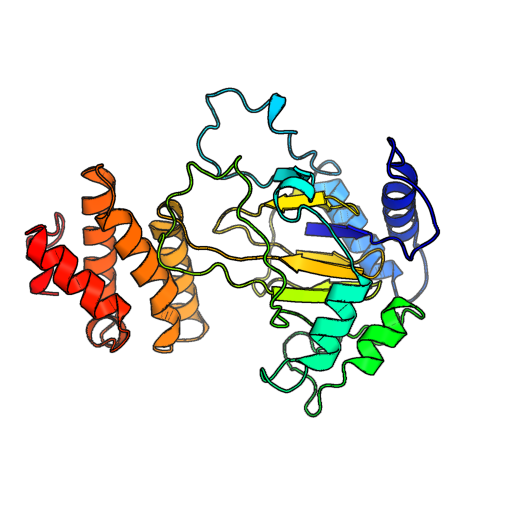0 -1.770 1.00 85.25 119 ASN A CA 1
ATOM 913 C C . ASN A 1 119 ? 21.987 -5.979 -2.558 1.00 85.25 119 ASN A C 1
ATOM 915 O O . ASN A 1 119 ? 21.551 -6.150 -3.699 1.00 85.25 119 ASN A O 1
ATOM 919 N N . LEU A 1 120 ? 21.968 -4.787 -1.957 1.00 88.62 120 LEU A N 1
ATOM 920 C CA . LEU A 1 120 ? 21.406 -3.601 -2.600 1.00 88.62 120 LEU A CA 1
ATOM 921 C C . LEU A 1 120 ? 22.221 -3.148 -3.819 1.00 88.62 120 LEU A C 1
ATOM 923 O O . LEU A 1 120 ? 21.660 -2.542 -4.731 1.00 88.62 120 LEU A O 1
ATOM 927 N N . TYR A 1 121 ? 23.518 -3.472 -3.873 1.00 89.00 121 TYR A N 1
ATOM 928 C CA . TYR A 1 121 ? 24.376 -3.121 -5.005 1.00 89.00 121 TYR A CA 1
ATOM 929 C C . TYR A 1 121 ? 23.845 -3.696 -6.321 1.00 89.00 121 TYR A C 1
ATOM 931 O O . TYR A 1 121 ? 23.782 -2.972 -7.310 1.00 89.00 121 TYR A O 1
ATOM 939 N N . ASP A 1 122 ? 23.390 -4.954 -6.322 1.00 88.75 122 ASP A N 1
ATOM 940 C CA . ASP A 1 122 ? 22.856 -5.596 -7.529 1.00 88.75 122 ASP A CA 1
ATOM 941 C C . ASP A 1 122 ? 21.606 -4.868 -8.046 1.00 88.75 122 ASP A C 1
ATOM 943 O O . ASP A 1 122 ? 21.389 -4.760 -9.251 1.00 88.75 122 ASP A O 1
ATOM 947 N N . VAL A 1 123 ? 20.775 -4.356 -7.132 1.00 91.06 123 VAL A N 1
ATOM 948 C CA . VAL A 1 123 ? 19.574 -3.584 -7.479 1.00 91.06 123 VAL A CA 1
ATOM 949 C C . VAL A 1 123 ? 19.970 -2.225 -8.057 1.00 91.06 123 VAL A C 1
ATOM 951 O O . VAL A 1 123 ? 19.425 -1.801 -9.075 1.00 91.06 123 VAL A O 1
ATOM 954 N N . ILE A 1 124 ? 20.941 -1.549 -7.437 1.00 90.50 124 ILE A N 1
ATOM 955 C CA . ILE A 1 124 ? 21.424 -0.235 -7.879 1.00 90.50 124 ILE A CA 1
ATOM 956 C C . ILE A 1 124 ? 22.124 -0.334 -9.234 1.00 90.50 124 ILE A C 1
ATOM 958 O O . ILE A 1 124 ? 21.882 0.507 -10.096 1.00 90.50 124 ILE A O 1
ATOM 962 N N . GLU A 1 125 ? 22.945 -1.360 -9.470 1.00 91.50 125 GLU A N 1
ATOM 963 C CA . GLU A 1 125 ? 23.568 -1.576 -10.778 1.00 91.50 125 GLU A CA 1
ATOM 964 C C . GLU A 1 125 ? 22.498 -1.707 -11.869 1.00 91.50 125 GLU A C 1
ATOM 966 O O . GLU A 1 125 ? 22.621 -1.100 -12.936 1.00 91.50 125 GLU A O 1
ATOM 971 N N . GLN A 1 126 ? 21.404 -2.418 -11.580 1.00 92.75 126 GLN A N 1
ATOM 972 C CA . GLN A 1 126 ? 20.302 -2.596 -12.520 1.00 92.75 126 GLN A CA 1
ATOM 973 C C . GLN A 1 126 ? 19.498 -1.320 -12.806 1.00 92.75 126 GLN A C 1
ATOM 975 O O . GLN A 1 126 ? 18.818 -1.270 -13.833 1.00 92.75 126 GLN A O 1
ATOM 980 N N . LEU A 1 127 ? 19.606 -0.266 -11.984 1.00 87.94 127 LEU A N 1
ATOM 981 C CA . LEU A 1 127 ? 19.075 1.053 -12.353 1.00 87.94 127 LEU A CA 1
ATOM 982 C C . LEU A 1 127 ? 19.777 1.605 -13.601 1.00 87.94 127 LEU A C 1
ATOM 984 O O . LEU A 1 127 ? 19.132 2.236 -14.430 1.00 87.94 127 LEU A O 1
ATOM 988 N N . TYR A 1 128 ? 21.080 1.353 -13.751 1.00 87.44 128 TYR A N 1
ATOM 989 C CA . TYR A 1 128 ? 21.896 1.836 -14.873 1.00 87.44 128 TYR A CA 1
ATOM 990 C C . TYR A 1 128 ? 22.056 0.799 -15.988 1.00 87.44 128 TYR A C 1
ATOM 992 O O . TYR A 1 128 ? 22.231 1.157 -17.152 1.00 87.44 128 TYR A O 1
ATOM 1000 N N . LYS A 1 129 ? 22.012 -0.490 -15.642 1.00 90.00 129 LYS A N 1
ATOM 1001 C CA . LYS A 1 129 ? 22.149 -1.616 -16.571 1.00 90.00 129 LYS A CA 1
ATOM 1002 C C . LYS A 1 129 ? 21.028 -2.635 -16.337 1.00 90.00 129 LYS A C 1
ATOM 1004 O O . LYS A 1 129 ? 21.257 -3.652 -15.680 1.00 90.00 129 LYS A O 1
ATOM 1009 N N . PRO A 1 130 ? 19.817 -2.385 -16.864 1.00 87.75 130 PRO A N 1
ATOM 1010 C CA . PRO A 1 130 ? 18.671 -3.264 -16.653 1.00 87.75 130 PRO A CA 1
ATOM 1011 C C . PRO A 1 130 ? 18.947 -4.715 -17.062 1.00 87.75 130 PRO A C 1
ATOM 1013 O O . PRO A 1 130 ? 19.450 -4.979 -18.156 1.00 87.75 130 PRO A O 1
ATOM 1016 N N . ASN A 1 131 ? 18.563 -5.668 -16.208 1.00 88.00 131 ASN A N 1
ATOM 1017 C CA . ASN A 1 131 ? 18.673 -7.096 -16.492 1.00 88.00 131 ASN A CA 1
ATOM 1018 C C . ASN A 1 131 ? 17.288 -7.716 -16.691 1.00 88.00 131 ASN A C 1
ATOM 1020 O O . ASN A 1 131 ? 16.611 -8.082 -15.738 1.00 88.00 131 ASN A O 1
ATOM 1024 N N . VAL A 1 132 ? 16.895 -7.894 -17.951 1.00 84.81 132 VAL A N 1
ATOM 1025 C CA . VAL A 1 132 ? 15.596 -8.478 -18.325 1.00 84.81 132 VAL A CA 1
ATOM 1026 C C . VAL A 1 132 ? 15.425 -9.925 -17.841 1.00 84.81 132 VAL A C 1
ATOM 1028 O O . VAL A 1 132 ? 14.304 -10.358 -17.596 1.00 84.81 132 VAL A O 1
ATOM 1031 N N . GLN A 1 133 ? 16.514 -10.692 -17.733 1.00 85.19 133 GLN A N 1
ATOM 1032 C CA . GLN A 1 133 ? 16.457 -12.120 -17.394 1.00 85.19 133 GLN A CA 1
ATOM 1033 C C . GLN A 1 133 ? 16.322 -12.356 -15.889 1.00 85.19 133 GLN A C 1
ATOM 1035 O O . GLN A 1 133 ? 15.744 -13.353 -15.469 1.00 85.19 133 GLN A O 1
ATOM 1040 N N . CYS A 1 134 ? 16.869 -11.447 -15.081 1.00 85.00 134 CYS A N 1
ATOM 1041 C CA . CYS A 1 134 ? 16.787 -11.512 -13.628 1.00 85.00 134 CYS A CA 1
ATOM 1042 C C . CYS A 1 134 ? 16.664 -10.100 -13.030 1.00 85.00 134 CYS A C 1
ATOM 1044 O O . CYS A 1 134 ? 17.630 -9.596 -12.442 1.00 85.00 134 CYS A O 1
ATOM 1046 N N . PRO A 1 135 ? 15.500 -9.439 -13.196 1.00 86.00 135 PRO A N 1
ATOM 1047 C CA . PRO A 1 135 ? 15.272 -8.150 -12.570 1.00 86.00 135 PRO A CA 1
ATOM 1048 C C . PRO A 1 135 ? 15.261 -8.322 -11.049 1.00 86.00 135 PRO A C 1
ATOM 1050 O O . PRO A 1 135 ? 14.496 -9.135 -10.516 1.00 86.00 135 PRO A O 1
ATOM 1053 N N . LYS A 1 136 ? 16.111 -7.564 -10.357 1.00 90.31 136 LYS A N 1
ATOM 1054 C CA . LYS A 1 136 ? 16.147 -7.480 -8.894 1.00 90.31 136 LYS A CA 1
ATOM 1055 C C . LYS A 1 136 ? 15.556 -6.161 -8.434 1.00 90.31 136 LYS A C 1
ATOM 1057 O O . LYS A 1 136 ? 15.709 -5.150 -9.107 1.00 90.31 136 LYS A O 1
ATOM 1062 N N . PHE A 1 137 ? 14.907 -6.158 -7.280 1.00 91.12 137 PHE A N 1
ATOM 1063 C CA . PHE A 1 137 ? 14.289 -4.962 -6.724 1.00 91.12 137 PHE A CA 1
ATOM 1064 C C . PHE A 1 137 ? 14.296 -4.989 -5.198 1.00 91.12 137 PHE A C 1
ATOM 1066 O O . PHE A 1 137 ? 14.400 -6.044 -4.573 1.00 91.12 137 PHE A O 1
ATOM 1073 N N . ALA A 1 138 ? 14.165 -3.813 -4.598 1.00 90.31 138 ALA A N 1
ATOM 1074 C CA . ALA A 1 138 ? 14.048 -3.651 -3.158 1.00 90.31 138 ALA A CA 1
ATOM 1075 C C . ALA A 1 138 ? 12.776 -2.860 -2.845 1.00 90.31 138 ALA A C 1
ATOM 1077 O O . ALA A 1 138 ? 12.503 -1.841 -3.479 1.00 90.31 138 ALA A O 1
ATOM 1078 N N . VAL A 1 139 ? 11.978 -3.337 -1.893 1.00 87.94 139 VAL A N 1
ATOM 1079 C CA . VAL A 1 139 ? 10.721 -2.692 -1.486 1.00 87.94 139 VAL A CA 1
ATOM 1080 C C . VAL A 1 139 ? 10.657 -2.543 0.022 1.00 87.94 139 VAL A C 1
ATOM 1082 O O . VAL A 1 139 ? 11.221 -3.353 0.754 1.00 87.94 139 VAL A O 1
ATOM 1085 N N . ASN A 1 140 ? 9.904 -1.540 0.467 1.00 84.12 140 ASN A N 1
ATOM 1086 C CA . ASN A 1 140 ? 9.680 -1.220 1.871 1.00 84.12 140 ASN A CA 1
ATOM 1087 C C . ASN A 1 140 ? 10.973 -0.894 2.643 1.00 84.12 140 ASN A C 1
ATOM 1089 O O . ASN A 1 140 ? 11.054 -1.185 3.834 1.00 84.12 140 ASN A O 1
ATOM 1093 N N . LEU A 1 141 ? 11.969 -0.293 1.979 1.00 88.00 141 LEU A N 1
ATOM 1094 C CA . LEU A 1 141 ? 13.199 0.159 2.633 1.00 88.00 141 LEU A CA 1
ATOM 1095 C C . LEU A 1 141 ? 12.866 1.327 3.554 1.00 88.00 141 LEU A C 1
ATOM 1097 O O . LEU A 1 141 ? 12.253 2.302 3.114 1.00 88.00 141 LEU A O 1
ATOM 1101 N N . ALA A 1 142 ? 13.244 1.241 4.825 1.00 84.06 142 ALA A N 1
ATOM 1102 C CA . ALA A 1 142 ? 12.974 2.325 5.759 1.00 84.06 142 ALA A CA 1
ATOM 1103 C C . ALA A 1 142 ? 13.749 3.588 5.352 1.00 84.06 142 ALA A C 1
ATOM 1105 O O . ALA A 1 142 ? 14.949 3.529 5.076 1.00 84.06 142 ALA A O 1
ATOM 1106 N N . SER A 1 143 ? 13.062 4.731 5.341 1.00 79.69 143 SER A N 1
ATOM 1107 C CA . SER A 1 143 ? 13.684 6.024 5.075 1.00 79.69 143 SER A CA 1
ATOM 1108 C C . SER A 1 143 ? 13.270 7.066 6.114 1.00 79.69 143 SER A C 1
ATOM 1110 O O . SER A 1 143 ? 12.112 7.165 6.516 1.00 79.69 143 SER A O 1
ATOM 1112 N N . ASN A 1 144 ? 14.250 7.856 6.538 1.00 76.31 144 ASN A N 1
ATOM 1113 C CA . ASN A 1 144 ? 14.128 9.054 7.355 1.00 76.31 144 ASN A CA 1
ATOM 1114 C C . ASN A 1 144 ? 13.633 10.263 6.551 1.00 76.31 144 ASN A C 1
ATOM 1116 O O . ASN A 1 144 ? 13.313 11.297 7.142 1.00 76.31 144 ASN A O 1
ATOM 1120 N N . THR A 1 145 ? 13.565 10.160 5.221 1.00 73.88 145 THR A N 1
ATOM 1121 C CA . THR A 1 145 ? 12.988 11.205 4.379 1.00 73.88 145 THR A CA 1
ATOM 1122 C C . THR A 1 145 ? 11.526 11.413 4.763 1.00 73.88 145 THR A C 1
ATOM 1124 O O . THR A 1 145 ? 10.682 10.527 4.632 1.00 73.88 145 THR A O 1
ATOM 1127 N N . ALA A 1 146 ? 11.212 12.606 5.262 1.00 71.19 146 ALA A N 1
ATOM 1128 C CA . ALA A 1 146 ? 9.866 12.949 5.693 1.00 71.19 146 ALA A CA 1
ATOM 1129 C C . ALA A 1 146 ? 8.982 13.252 4.475 1.00 71.19 146 ALA A C 1
ATOM 1131 O O . ALA A 1 146 ? 8.954 14.381 3.979 1.00 71.19 146 ALA A O 1
ATOM 1132 N N . ILE A 1 147 ? 8.233 12.250 4.012 1.00 82.88 147 ILE A N 1
ATOM 1133 C CA . ILE A 1 147 ? 7.084 12.486 3.139 1.00 82.88 147 ILE A CA 1
ATOM 1134 C C . ILE A 1 147 ? 5.940 12.985 4.014 1.00 82.88 147 ILE A C 1
ATOM 1136 O O . ILE A 1 147 ? 5.614 12.387 5.042 1.00 82.88 147 ILE A O 1
ATOM 1140 N N . ARG A 1 148 ? 5.297 14.075 3.602 1.00 83.12 148 ARG A N 1
ATOM 1141 C CA . ARG A 1 148 ? 4.095 14.575 4.273 1.00 83.12 148 ARG A CA 1
ATOM 1142 C C . ARG A 1 148 ? 2.834 14.059 3.591 1.00 83.12 148 ARG A C 1
ATOM 1144 O O . ARG A 1 148 ? 2.789 13.894 2.374 1.00 83.12 148 ARG A O 1
ATOM 1151 N N . LYS A 1 149 ? 1.768 13.881 4.377 1.00 84.00 149 LYS A N 1
ATOM 1152 C CA . LYS A 1 149 ? 0.414 13.752 3.827 1.00 84.00 149 LYS A CA 1
ATOM 1153 C C . LYS A 1 149 ? 0.071 15.066 3.106 1.00 84.00 149 LYS A C 1
ATOM 1155 O O . LYS A 1 149 ? 0.159 16.118 3.744 1.00 84.00 149 LYS A O 1
ATOM 1160 N N . PRO A 1 150 ? -0.314 15.034 1.823 1.00 83.25 150 PRO A N 1
ATOM 1161 C CA . PRO A 1 150 ? -0.612 16.252 1.083 1.00 83.25 150 PRO A CA 1
ATOM 1162 C C . PRO A 1 150 ? -1.912 16.885 1.601 1.00 83.25 150 PRO A C 1
ATOM 1164 O O . PRO A 1 150 ? -2.830 16.185 2.043 1.00 83.25 150 PRO A O 1
ATOM 1167 N N . GLU A 1 151 ? -1.997 18.217 1.549 1.00 83.44 151 GLU A N 1
ATOM 1168 C CA . GLU A 1 151 ? -3.105 18.996 2.134 1.00 83.44 151 GLU A CA 1
ATOM 1169 C C . GLU A 1 151 ? -4.469 18.628 1.545 1.00 83.44 151 GLU A C 1
ATOM 1171 O O . GLU A 1 151 ? -5.474 18.655 2.250 1.00 83.44 151 GLU A O 1
ATOM 1176 N N . ARG A 1 152 ? -4.508 18.170 0.288 1.00 81.56 152 ARG A N 1
ATOM 1177 C CA . ARG A 1 152 ? -5.726 17.636 -0.345 1.00 81.56 152 ARG A CA 1
ATOM 1178 C C . ARG A 1 152 ? -6.393 16.505 0.448 1.00 81.56 152 ARG A C 1
ATOM 1180 O O . ARG A 1 152 ? -7.601 16.326 0.363 1.00 81.56 152 ARG A O 1
ATOM 1187 N N . PHE A 1 153 ? -5.629 15.766 1.252 1.00 83.25 153 PHE A N 1
ATOM 1188 C CA . PHE A 1 153 ? -6.124 14.685 2.107 1.00 83.25 153 PHE A CA 1
ATOM 1189 C C . PHE A 1 153 ? -6.223 15.106 3.581 1.00 83.25 153 PHE A C 1
ATOM 1191 O O . PHE A 1 153 ? -6.216 14.262 4.481 1.00 83.25 153 PHE A O 1
ATOM 1198 N N . ILE A 1 154 ? -6.325 16.409 3.867 1.00 80.88 154 ILE A N 1
ATOM 1199 C CA . ILE A 1 154 ? -6.496 16.922 5.235 1.00 80.88 154 ILE A CA 1
ATOM 1200 C C . ILE A 1 154 ? -7.778 16.400 5.893 1.00 80.88 154 ILE A C 1
ATOM 1202 O O . ILE A 1 154 ? -7.804 16.176 7.101 1.00 80.88 154 ILE A O 1
ATOM 1206 N N . HIS A 1 155 ? -8.815 16.131 5.095 1.00 80.25 155 HIS A N 1
ATOM 1207 C CA . HIS A 1 155 ? -10.084 15.580 5.568 1.00 80.25 155 HIS A CA 1
ATOM 1208 C C . HIS A 1 155 ? -9.983 14.111 6.001 1.00 80.25 155 HIS A C 1
ATOM 1210 O O . HIS A 1 155 ? -10.822 13.651 6.776 1.00 80.25 155 HIS A O 1
ATOM 1216 N N . HIS A 1 156 ? -8.946 13.383 5.566 1.00 83.75 156 HIS A N 1
ATOM 1217 C CA . HIS A 1 156 ? -8.698 12.025 6.041 1.00 83.75 156 HIS A CA 1
ATOM 1218 C C . HIS A 1 156 ? -8.307 12.072 7.518 1.00 83.75 156 HIS A C 1
ATOM 1220 O O . HIS A 1 156 ? -7.210 12.522 7.874 1.00 83.75 156 HIS A O 1
ATOM 1226 N N . LYS A 1 157 ? -9.206 11.582 8.377 1.00 80.81 157 LYS A N 1
ATOM 1227 C CA . LYS A 1 157 ? -8.965 11.453 9.817 1.00 80.81 157 LYS A CA 1
ATOM 1228 C C . LYS A 1 157 ? -7.915 10.374 10.063 1.00 80.81 157 LYS A C 1
ATOM 1230 O O . LYS A 1 157 ? -8.208 9.190 9.921 1.00 80.81 157 LYS A O 1
ATOM 1235 N N . THR A 1 158 ? -6.717 10.807 10.435 1.00 83.50 158 THR A N 1
ATOM 1236 C CA . THR A 1 158 ? -5.563 9.980 10.817 1.00 83.50 158 THR A CA 1
ATOM 1237 C C . THR A 1 158 ? -5.260 10.178 12.302 1.00 83.50 158 THR A C 1
ATOM 1239 O O . THR A 1 158 ? -5.692 11.176 12.883 1.00 83.50 158 THR A O 1
ATOM 1242 N N . ASP A 1 159 ? -4.518 9.266 12.933 1.00 79.06 159 ASP A N 1
ATOM 1243 C CA . ASP A 1 159 ? -4.102 9.454 14.330 1.00 79.06 159 ASP A CA 1
ATOM 1244 C C . ASP A 1 159 ? -3.008 10.533 14.369 1.00 79.06 159 ASP A C 1
ATOM 1246 O O . ASP A 1 159 ? -1.971 10.351 13.730 1.00 79.06 159 ASP A O 1
ATOM 1250 N N . PRO A 1 160 ? -3.203 11.661 15.079 1.00 70.75 160 PRO A N 1
ATOM 1251 C CA . PRO A 1 160 ? -2.195 12.718 15.148 1.00 70.75 160 PRO A CA 1
ATOM 1252 C C . PRO A 1 160 ? -0.910 12.287 15.871 1.00 70.75 160 PRO A C 1
ATOM 1254 O O . PRO A 1 160 ? 0.102 12.970 15.750 1.00 70.75 160 PRO A O 1
ATOM 1257 N N . ASN A 1 161 ? -0.938 11.183 16.625 1.00 68.94 161 ASN A N 1
ATOM 1258 C CA . ASN A 1 161 ? 0.218 10.665 17.358 1.00 68.94 161 ASN A CA 1
ATOM 1259 C C . ASN A 1 161 ? 1.007 9.615 16.567 1.00 68.94 161 ASN A C 1
ATOM 1261 O O . ASN A 1 161 ? 2.051 9.164 17.039 1.00 68.94 161 ASN A O 1
ATOM 1265 N N . VAL A 1 162 ? 0.515 9.195 15.398 1.00 71.50 162 VAL A N 1
ATOM 1266 C CA . VAL A 1 162 ? 1.221 8.240 14.544 1.00 71.50 162 VAL A CA 1
ATOM 1267 C C . VAL A 1 162 ? 2.106 9.013 13.579 1.00 71.50 162 VAL A C 1
ATOM 1269 O O . VAL A 1 162 ? 1.629 9.721 12.692 1.00 71.50 162 VAL A O 1
ATOM 1272 N N . THR A 1 163 ? 3.417 8.854 13.747 1.00 69.38 163 THR A N 1
ATOM 1273 C CA . THR A 1 163 ? 4.390 9.319 12.761 1.00 69.38 163 THR A CA 1
ATOM 1274 C C . THR A 1 163 ? 4.194 8.524 11.476 1.00 69.38 163 THR A C 1
ATOM 1276 O O . THR A 1 163 ? 4.285 7.294 11.479 1.00 69.38 163 THR A O 1
ATOM 1279 N N . LEU A 1 164 ? 3.924 9.226 10.375 1.00 77.56 164 LEU A N 1
ATOM 1280 C CA . LEU A 1 164 ? 3.895 8.622 9.048 1.00 77.56 164 LEU A CA 1
ATOM 1281 C C . LEU A 1 164 ? 5.251 7.974 8.784 1.00 77.56 164 LEU A C 1
ATOM 1283 O O . LEU A 1 164 ? 6.281 8.645 8.811 1.00 77.56 164 LEU A O 1
ATOM 1287 N N . THR A 1 165 ? 5.244 6.663 8.570 1.00 79.00 165 THR A N 1
ATOM 1288 C CA . THR A 1 165 ? 6.462 5.953 8.192 1.00 79.00 165 THR A CA 1
ATOM 1289 C C . THR A 1 165 ? 6.643 6.122 6.694 1.00 79.00 165 THR A C 1
ATOM 1291 O O . THR A 1 165 ? 5.726 5.836 5.913 1.00 79.00 165 THR A O 1
ATOM 1294 N N . THR A 1 166 ? 7.810 6.617 6.301 1.00 83.94 166 THR A N 1
ATOM 1295 C CA . THR A 1 166 ? 8.220 6.636 4.904 1.00 83.94 166 THR A CA 1
ATOM 1296 C C . THR A 1 166 ? 8.943 5.341 4.589 1.00 83.94 166 THR A C 1
ATOM 1298 O O . THR A 1 166 ? 9.867 4.927 5.291 1.00 83.94 166 THR A O 1
ATOM 1301 N N . THR A 1 167 ? 8.534 4.721 3.496 1.00 87.69 167 THR A N 1
ATOM 1302 C CA . THR A 1 167 ? 9.223 3.585 2.906 1.00 87.69 167 THR A CA 1
ATOM 1303 C C . THR A 1 167 ? 9.621 3.918 1.485 1.00 87.69 167 THR A C 1
ATOM 1305 O O . THR A 1 167 ? 8.849 4.543 0.758 1.00 87.69 167 THR A O 1
ATOM 1308 N N . THR A 1 168 ? 10.775 3.435 1.059 1.00 88.62 168 THR A N 1
ATOM 1309 C CA . THR A 1 168 ? 11.272 3.637 -0.292 1.00 88.62 168 THR A CA 1
ATOM 1310 C C . THR A 1 168 ? 11.409 2.309 -1.015 1.00 88.62 168 THR A C 1
ATOM 1312 O O . THR A 1 168 ? 11.895 1.321 -0.468 1.00 88.62 168 THR A O 1
ATOM 1315 N N . ASN A 1 169 ? 10.989 2.294 -2.273 1.00 90.44 169 ASN A N 1
ATOM 1316 C CA . ASN A 1 169 ? 11.220 1.180 -3.177 1.00 90.44 169 ASN A CA 1
ATOM 1317 C C . ASN A 1 169 ? 12.296 1.573 -4.189 1.00 90.44 169 ASN A C 1
ATOM 1319 O O . ASN A 1 169 ? 12.268 2.679 -4.723 1.00 90.44 169 ASN A O 1
ATOM 1323 N N . ILE A 1 170 ? 13.212 0.661 -4.494 1.00 91.12 170 ILE A N 1
ATOM 1324 C CA . ILE A 1 170 ? 14.143 0.785 -5.614 1.00 91.12 170 ILE A CA 1
ATOM 1325 C C . ILE A 1 170 ? 13.750 -0.274 -6.631 1.00 91.12 170 ILE A C 1
ATOM 1327 O O . ILE A 1 170 ? 13.896 -1.475 -6.395 1.00 91.12 170 ILE A O 1
ATOM 1331 N N . THR A 1 171 ? 13.213 0.180 -7.758 1.00 91.25 171 THR A N 1
ATOM 1332 C CA . THR A 1 171 ? 12.681 -0.697 -8.800 1.00 91.25 171 THR A CA 1
ATOM 1333 C C . THR A 1 171 ? 13.405 -0.406 -10.106 1.00 91.25 171 THR A C 1
ATOM 1335 O O . THR A 1 171 ? 13.131 0.625 -10.715 1.00 91.25 171 THR A O 1
ATOM 1338 N N . PRO A 1 172 ? 14.330 -1.264 -10.552 1.00 90.62 172 PRO A N 1
ATOM 1339 C CA . PRO A 1 172 ? 14.889 -1.216 -11.897 1.00 90.62 172 PRO A CA 1
ATOM 1340 C C . PRO A 1 172 ? 13.844 -1.409 -12.994 1.00 90.62 172 PRO A C 1
ATOM 1342 O O . PRO A 1 172 ? 12.727 -1.880 -12.752 1.00 90.62 172 PRO A O 1
ATOM 1345 N N . GLN A 1 173 ? 14.221 -1.067 -14.223 1.00 88.31 173 GLN A N 1
ATOM 1346 C CA . GLN A 1 173 ? 13.384 -1.305 -15.394 1.00 88.31 173 GLN A CA 1
ATOM 1347 C C . GLN A 1 173 ? 13.034 -2.802 -15.513 1.00 88.31 173 GLN A C 1
ATOM 1349 O O . GLN A 1 173 ? 13.863 -3.669 -15.240 1.00 88.31 173 GLN A O 1
ATOM 1354 N N . TYR A 1 174 ? 11.796 -3.086 -15.926 1.00 85.50 174 TYR A N 1
ATOM 1355 C CA . TYR A 1 174 ? 11.192 -4.422 -16.038 1.00 85.50 174 TYR A CA 1
ATOM 1356 C C . TYR A 1 174 ? 10.844 -5.098 -14.705 1.00 85.50 174 TYR A C 1
ATOM 1358 O O . TYR A 1 174 ? 10.423 -6.257 -14.691 1.00 85.50 174 TYR A O 1
ATOM 1366 N N . THR A 1 175 ? 10.950 -4.378 -13.586 1.00 85.06 175 THR A N 1
ATOM 1367 C CA . THR A 1 175 ? 10.446 -4.862 -12.296 1.00 85.06 175 THR A CA 1
ATOM 1368 C C . THR A 1 175 ? 8.927 -4.987 -12.337 1.00 85.06 175 THR A C 1
ATOM 1370 O O . THR A 1 175 ? 8.225 -4.048 -12.715 1.00 85.06 175 THR A O 1
ATOM 1373 N N . ARG A 1 176 ? 8.410 -6.135 -11.894 1.00 83.31 176 ARG A N 1
ATOM 1374 C CA . ARG A 1 176 ? 6.978 -6.376 -11.705 1.00 83.31 176 ARG A CA 1
ATOM 1375 C C . ARG A 1 176 ? 6.711 -6.716 -10.244 1.00 83.31 176 ARG A C 1
ATOM 1377 O O . ARG A 1 176 ? 7.276 -7.672 -9.725 1.00 83.31 176 ARG A O 1
ATOM 1384 N N . VAL A 1 177 ? 5.820 -5.958 -9.611 1.00 77.94 177 VAL A N 1
ATOM 1385 C CA . VAL A 1 177 ? 5.315 -6.242 -8.262 1.00 77.94 177 VAL A CA 1
ATOM 1386 C C . VAL A 1 177 ? 3.879 -6.732 -8.408 1.00 77.94 177 VAL A C 1
ATOM 1388 O O . VAL A 1 177 ? 2.988 -5.960 -8.771 1.00 77.94 177 VAL A O 1
ATOM 1391 N N . GLU A 1 178 ? 3.685 -8.039 -8.232 1.00 71.38 178 GLU A N 1
ATOM 1392 C CA . GLU A 1 178 ? 2.423 -8.737 -8.501 1.00 71.38 178 GLU A CA 1
ATOM 1393 C C . GLU A 1 178 ? 1.420 -8.687 -7.343 1.00 71.38 178 GLU A C 1
ATOM 1395 O O . GLU A 1 178 ? 1.764 -8.432 -6.192 1.00 71.38 178 GLU A O 1
ATOM 1400 N N . LEU A 1 179 ? 0.156 -8.963 -7.676 1.00 62.72 179 LEU A N 1
ATOM 1401 C CA . LEU A 1 179 ? -0.922 -9.162 -6.715 1.00 62.72 179 LEU A CA 1
ATOM 1402 C C . LEU A 1 179 ? -0.847 -10.555 -6.092 1.00 62.72 179 LEU A C 1
ATOM 1404 O O . LEU A 1 179 ? -0.663 -11.544 -6.793 1.00 62.72 179 LEU A O 1
ATOM 1408 N N . HIS A 1 180 ? -1.157 -10.641 -4.800 1.00 52.06 180 HIS A N 1
ATOM 1409 C CA . HIS A 1 180 ? -1.347 -11.909 -4.086 1.00 52.06 180 HIS A CA 1
ATOM 1410 C C . HIS A 1 180 ? -2.725 -12.562 -4.322 1.00 52.06 180 HIS A C 1
ATOM 1412 O O . HIS A 1 180 ? -3.072 -13.540 -3.664 1.00 52.06 180 HIS A O 1
ATOM 1418 N N . ALA A 1 181 ? -3.524 -12.050 -5.261 1.00 40.66 181 ALA A N 1
ATOM 1419 C CA . ALA A 1 181 ? -4.837 -12.590 -5.593 1.00 40.66 181 ALA A CA 1
ATOM 1420 C C . ALA A 1 181 ? -5.003 -12.653 -7.115 1.00 40.66 181 ALA A C 1
ATOM 1422 O O . ALA A 1 181 ? -4.936 -11.629 -7.797 1.00 40.66 181 ALA A O 1
ATOM 1423 N N . GLY A 1 182 ? -5.212 -13.858 -7.652 1.00 37.94 182 GLY A N 1
ATOM 1424 C CA . GLY A 1 182 ? -5.511 -14.053 -9.070 1.00 37.94 182 GLY A CA 1
ATOM 1425 C C . GLY A 1 182 ? -6.797 -13.315 -9.440 1.00 37.94 182 GLY A C 1
ATOM 1426 O O . GLY A 1 182 ? -7.842 -13.566 -8.844 1.00 37.94 182 GLY A O 1
ATOM 1427 N N . MET A 1 183 ? -6.733 -12.384 -10.394 1.00 44.00 183 MET A N 1
ATOM 1428 C CA . MET A 1 183 ? -7.893 -11.586 -10.802 1.00 44.00 183 MET A CA 1
ATOM 1429 C C . MET A 1 183 ? -8.341 -11.901 -12.229 1.00 44.00 183 MET A C 1
ATOM 1431 O O . MET A 1 183 ? -7.535 -11.979 -13.151 1.00 44.00 183 MET A O 1
ATOM 1435 N N . TYR A 1 184 ? -9.664 -12.016 -12.378 1.00 44.28 184 TYR A N 1
ATOM 1436 C CA . TYR A 1 184 ? -10.419 -12.196 -13.623 1.00 44.28 184 TYR A CA 1
ATO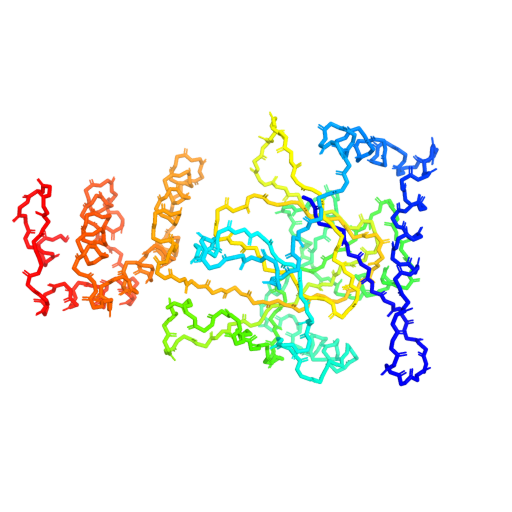M 1437 C C . TYR A 1 184 ? -11.416 -11.034 -13.831 1.00 44.28 184 TYR A C 1
ATOM 1439 O O . TYR A 1 184 ? -12.594 -11.265 -14.095 1.00 44.28 184 TYR A O 1
ATOM 1447 N N . THR A 1 185 ? -10.999 -9.774 -13.663 1.00 52.22 185 THR A N 1
ATOM 1448 C CA . THR A 1 185 ? -11.908 -8.615 -13.811 1.00 52.22 185 THR A CA 1
ATOM 1449 C C . THR A 1 185 ? -11.272 -7.444 -14.559 1.00 52.22 185 THR A C 1
ATOM 1451 O O . THR A 1 185 ? -10.058 -7.269 -14.507 1.00 52.22 185 THR A O 1
ATOM 1454 N N . LEU A 1 186 ? -12.120 -6.618 -15.190 1.00 60.72 186 LEU A N 1
ATOM 1455 C CA . LEU A 1 186 ? -11.788 -5.329 -15.817 1.00 60.72 186 LEU A CA 1
ATOM 1456 C C . LEU A 1 186 ? -10.972 -4.447 -14.854 1.00 60.72 186 LEU A C 1
ATOM 1458 O O . LEU A 1 186 ? -11.494 -3.964 -13.849 1.00 60.72 186 LEU A O 1
ATOM 1462 N N . GLY A 1 187 ? -9.681 -4.280 -15.138 1.00 69.69 187 GLY A N 1
ATOM 1463 C CA . GLY A 1 187 ? -8.767 -3.442 -14.362 1.00 69.69 187 GLY A CA 1
ATOM 1464 C C . GLY A 1 187 ? -8.693 -2.011 -14.896 1.00 69.69 187 GLY A C 1
ATOM 1465 O O . GLY A 1 187 ? -8.943 -1.766 -16.071 1.00 69.69 187 GLY A O 1
ATOM 1466 N N . LYS A 1 188 ? -8.305 -1.065 -14.034 1.00 76.62 188 LYS A N 1
ATOM 1467 C CA . LYS A 1 188 ? -7.903 0.292 -14.441 1.00 76.62 188 LYS A CA 1
ATOM 1468 C C . LYS A 1 188 ? -6.391 0.344 -14.682 1.00 76.62 188 LYS A C 1
ATOM 1470 O O . LYS A 1 188 ? -5.616 -0.263 -13.927 1.00 76.62 188 LYS A O 1
ATOM 1475 N N . PHE A 1 189 ? -5.974 1.088 -15.701 1.00 77.75 189 PHE A N 1
ATOM 1476 C CA . PHE A 1 189 ? -4.574 1.224 -16.116 1.00 77.75 189 PHE A CA 1
ATOM 1477 C C . PHE A 1 189 ? -4.148 2.678 -16.015 1.00 77.75 189 PHE A C 1
ATOM 1479 O O . PHE A 1 189 ? -4.773 3.529 -16.631 1.00 77.75 189 PHE A O 1
ATOM 1486 N N . CYS A 1 190 ? -3.082 2.963 -15.274 1.00 80.88 190 CYS A N 1
ATOM 1487 C CA . CYS A 1 190 ? -2.534 4.311 -15.179 1.00 80.88 190 CYS A CA 1
ATOM 1488 C C . CYS A 1 190 ? -1.021 4.318 -15.330 1.00 80.88 190 CYS A C 1
ATOM 1490 O O . CYS A 1 190 ? -0.345 3.310 -15.116 1.00 80.88 190 CYS A O 1
ATOM 1492 N N . VAL A 1 191 ? -0.499 5.486 -15.679 1.00 83.06 191 VAL A N 1
ATOM 1493 C CA . VAL A 1 191 ? 0.931 5.755 -15.768 1.00 83.06 191 VAL A CA 1
ATOM 1494 C C . VAL A 1 191 ? 1.230 6.884 -14.791 1.00 83.06 191 VAL A C 1
ATOM 1496 O O . VAL A 1 191 ? 0.680 7.966 -14.934 1.00 83.06 191 VAL A O 1
ATOM 1499 N N . GLN A 1 192 ? 2.054 6.601 -13.788 1.00 84.25 192 GLN A N 1
ATOM 1500 C CA . GLN A 1 192 ? 2.646 7.577 -12.884 1.00 84.25 192 GLN A CA 1
ATOM 1501 C C . GLN A 1 192 ? 3.991 8.023 -13.459 1.00 84.25 192 GLN A C 1
ATOM 1503 O O . GLN A 1 192 ? 4.856 7.207 -13.764 1.00 84.25 192 GLN A O 1
ATOM 1508 N N . GLN A 1 193 ? 4.200 9.319 -13.576 1.00 83.19 193 GLN A N 1
ATOM 1509 C CA . GLN A 1 193 ? 5.409 9.892 -14.147 1.00 83.19 193 GLN A CA 1
ATOM 1510 C C . GLN A 1 193 ? 6.384 10.342 -13.058 1.00 83.19 193 GLN A C 1
ATOM 1512 O O . GLN A 1 193 ? 6.080 10.363 -11.859 1.00 83.19 193 GLN A O 1
ATOM 1517 N N . HIS A 1 194 ? 7.588 10.716 -13.483 1.00 81.12 194 HIS A N 1
ATOM 1518 C CA . HIS A 1 194 ? 8.530 11.392 -12.605 1.00 81.12 194 HIS A CA 1
ATOM 1519 C C . HIS A 1 194 ? 7.936 12.723 -12.107 1.00 81.12 194 HIS A C 1
ATOM 1521 O O . HIS A 1 194 ? 7.270 13.439 -12.851 1.00 81.12 194 HIS A O 1
ATOM 1527 N N . GLY A 1 195 ? 8.144 13.024 -10.824 1.00 82.38 195 GLY A N 1
ATOM 1528 C CA . GLY A 1 195 ? 7.546 14.188 -10.168 1.00 82.38 195 GLY A CA 1
ATOM 1529 C C . GLY A 1 195 ? 6.066 14.033 -9.796 1.00 82.38 195 GLY A C 1
ATOM 1530 O O . GLY A 1 195 ? 5.523 14.934 -9.165 1.00 82.38 195 GLY A O 1
ATOM 1531 N N . GLU A 1 196 ? 5.410 12.912 -10.113 1.00 86.81 196 GLU A N 1
ATOM 1532 C CA . GLU A 1 196 ? 4.020 12.656 -9.724 1.00 86.81 196 GLU A CA 1
ATOM 1533 C C . GLU A 1 196 ? 3.909 11.761 -8.484 1.00 86.81 196 GLU A C 1
ATOM 1535 O O . GLU A 1 196 ? 4.696 10.835 -8.265 1.00 86.81 196 GLU A O 1
ATOM 1540 N N . ALA A 1 197 ? 2.860 11.987 -7.699 1.00 87.75 197 ALA A N 1
ATOM 1541 C CA . ALA A 1 197 ? 2.408 11.107 -6.634 1.00 87.75 197 ALA A CA 1
ATOM 1542 C C . ALA A 1 197 ? 1.106 10.404 -7.039 1.00 87.75 197 ALA A C 1
ATOM 1544 O O . ALA A 1 197 ? 0.225 11.002 -7.656 1.00 87.75 197 ALA A O 1
ATOM 1545 N N . LEU A 1 198 ? 0.978 9.134 -6.649 1.00 89.06 198 LEU A N 1
ATOM 1546 C CA . LEU A 1 198 ? -0.234 8.337 -6.814 1.00 89.06 198 LEU A CA 1
ATOM 1547 C C . LEU A 1 198 ? -0.842 8.058 -5.438 1.00 89.06 198 LEU A C 1
ATOM 1549 O O . LEU A 1 198 ? -0.213 7.436 -4.583 1.00 89.06 198 LEU A O 1
ATOM 1553 N N . TYR A 1 199 ? -2.085 8.484 -5.236 1.00 88.12 199 TYR A N 1
ATOM 1554 C CA . TYR A 1 199 ? -2.898 8.046 -4.109 1.00 88.12 199 TYR A CA 1
ATOM 1555 C C . TYR A 1 199 ? -3.695 6.805 -4.505 1.00 88.12 199 TYR A C 1
ATOM 1557 O O . TYR A 1 199 ? -4.416 6.820 -5.503 1.00 88.12 199 TYR A O 1
ATOM 1565 N N . ILE A 1 200 ? -3.579 5.747 -3.704 1.00 87.00 200 ILE A N 1
ATOM 1566 C CA . ILE A 1 200 ? -4.363 4.519 -3.837 1.00 87.00 200 ILE A CA 1
ATOM 1567 C C . ILE A 1 200 ? -5.256 4.408 -2.594 1.00 87.00 200 ILE A C 1
ATOM 1569 O O . ILE A 1 200 ? -4.729 4.257 -1.489 1.00 87.00 200 ILE A O 1
ATOM 1573 N N . PRO A 1 201 ? -6.590 4.487 -2.738 1.00 84.25 201 PRO A N 1
ATOM 1574 C CA . PRO A 1 201 ? -7.502 4.330 -1.619 1.00 84.25 201 PRO A CA 1
ATOM 1575 C C . PRO A 1 201 ? -7.424 2.920 -1.018 1.00 84.25 201 PRO A C 1
ATOM 1577 O O . PRO A 1 201 ? -7.034 1.965 -1.702 1.00 84.25 201 PRO A O 1
ATOM 1580 N N . PRO A 1 202 ? -7.849 2.749 0.243 1.00 83.56 202 PRO A N 1
ATOM 1581 C CA . PRO A 1 202 ? -7.918 1.435 0.863 1.00 83.56 202 PRO A CA 1
ATOM 1582 C C . PRO A 1 202 ? -8.745 0.454 0.015 1.00 83.56 202 PRO A C 1
ATOM 1584 O O . PRO A 1 202 ? -9.743 0.825 -0.600 1.00 83.56 202 PRO A O 1
ATOM 1587 N N . GLY A 1 203 ? -8.333 -0.815 -0.011 1.00 79.75 203 GLY A N 1
ATOM 1588 C CA . GLY A 1 203 ? -9.076 -1.894 -0.675 1.00 79.75 203 GLY A CA 1
ATOM 1589 C C . GLY A 1 203 ? -8.816 -2.039 -2.177 1.00 79.75 203 GLY A C 1
ATOM 1590 O O . GLY A 1 203 ? -9.288 -3.004 -2.776 1.00 79.75 203 GLY A O 1
ATOM 1591 N N . TYR A 1 204 ? -8.034 -1.145 -2.787 1.00 81.81 204 TYR A N 1
ATOM 1592 C CA . TYR A 1 204 ? -7.620 -1.294 -4.180 1.00 81.81 204 TYR A CA 1
ATOM 1593 C C . TYR A 1 204 ? -6.505 -2.328 -4.331 1.00 81.81 204 TYR A C 1
ATOM 1595 O O . TYR A 1 204 ? -5.357 -2.121 -3.927 1.00 81.81 204 TYR A O 1
ATOM 1603 N N . LEU A 1 205 ? -6.842 -3.421 -5.008 1.00 80.56 205 LEU A N 1
ATOM 1604 C CA . LEU A 1 205 ? -5.867 -4.363 -5.536 1.00 80.56 205 LEU A CA 1
ATOM 1605 C C . LEU A 1 205 ? -5.123 -3.703 -6.705 1.00 80.56 205 LEU A C 1
ATOM 1607 O O . LEU A 1 205 ? -5.737 -3.228 -7.662 1.00 80.56 205 LEU A O 1
ATOM 1611 N N . HIS A 1 206 ? -3.795 -3.662 -6.631 1.00 81.38 206 HIS A N 1
ATOM 1612 C CA . HIS A 1 206 ? -2.949 -3.090 -7.667 1.00 81.38 206 HIS A CA 1
ATOM 1613 C C . HIS A 1 206 ? -1.709 -3.948 -7.945 1.00 81.38 206 HIS A C 1
ATOM 1615 O O . HIS A 1 206 ? -1.174 -4.615 -7.069 1.00 81.38 206 HIS A O 1
ATOM 1621 N N . VAL A 1 207 ? -1.270 -3.895 -9.202 1.00 80.19 207 VAL A N 1
ATOM 1622 C CA . VAL A 1 207 ? -0.001 -4.437 -9.707 1.00 80.19 207 VAL A CA 1
ATOM 1623 C C . VAL A 1 207 ? 0.806 -3.256 -10.216 1.00 80.19 207 VAL A C 1
ATOM 1625 O O . VAL A 1 207 ? 0.241 -2.379 -10.882 1.00 80.19 207 VAL A O 1
ATOM 1628 N N . THR A 1 208 ? 2.108 -3.260 -9.970 1.00 85.44 208 THR A N 1
ATOM 1629 C CA . THR A 1 208 ? 3.013 -2.228 -10.485 1.00 85.44 208 THR A CA 1
ATOM 1630 C C . THR A 1 208 ? 3.990 -2.844 -11.469 1.00 85.44 208 THR A C 1
ATOM 1632 O O . THR A 1 208 ? 4.498 -3.946 -11.248 1.00 85.44 208 THR A O 1
ATOM 1635 N N . TYR A 1 209 ? 4.246 -2.131 -12.563 1.00 86.69 209 TYR A N 1
ATOM 1636 C CA . TYR A 1 209 ? 5.279 -2.490 -13.521 1.00 86.69 209 TYR A CA 1
ATOM 1637 C C . TYR A 1 209 ? 6.150 -1.287 -13.843 1.00 86.69 209 TYR A C 1
ATOM 1639 O O . TYR A 1 209 ? 5.668 -0.231 -14.252 1.00 86.69 209 TYR A O 1
ATOM 1647 N N . THR A 1 210 ? 7.449 -1.453 -13.659 1.00 88.50 210 THR A N 1
ATOM 1648 C CA . THR A 1 210 ? 8.412 -0.377 -13.829 1.00 88.50 210 THR A CA 1
ATOM 1649 C C . THR A 1 210 ? 8.923 -0.366 -15.264 1.00 88.50 210 THR A C 1
ATOM 1651 O O . THR A 1 210 ? 9.668 -1.256 -15.675 1.00 88.50 210 THR A O 1
ATOM 1654 N N . VAL A 1 211 ? 8.523 0.646 -16.037 1.00 84.31 211 VAL A N 1
ATOM 1655 C CA . VAL A 1 211 ? 8.941 0.805 -17.443 1.00 84.31 211 VAL A CA 1
ATOM 1656 C C . VAL A 1 211 ? 10.296 1.484 -17.537 1.00 84.31 211 VAL A C 1
ATOM 1658 O O . VAL A 1 211 ? 11.052 1.205 -18.459 1.00 84.31 211 VAL A O 1
ATOM 1661 N N . GLU A 1 212 ? 10.629 2.332 -16.574 1.00 84.56 212 GLU A N 1
ATOM 1662 C CA . GLU A 1 212 ? 11.952 2.927 -16.423 1.00 84.56 212 GLU A CA 1
ATOM 1663 C C . GLU A 1 212 ? 12.326 2.915 -14.941 1.00 84.56 212 GLU A C 1
ATOM 1665 O O . GLU A 1 212 ? 11.499 3.202 -14.073 1.00 84.56 212 GLU A O 1
ATOM 1670 N N . GLY A 1 213 ? 13.558 2.485 -14.662 1.00 86.25 213 GLY A N 1
ATOM 1671 C CA . GLY A 1 213 ? 14.019 2.217 -13.307 1.00 86.25 213 GLY A CA 1
ATOM 1672 C C . GLY A 1 213 ? 14.096 3.476 -12.449 1.00 86.25 213 GLY A C 1
ATOM 1673 O O . GLY A 1 213 ? 14.380 4.553 -12.956 1.00 86.25 213 GLY A O 1
ATOM 1674 N N . GLY A 1 214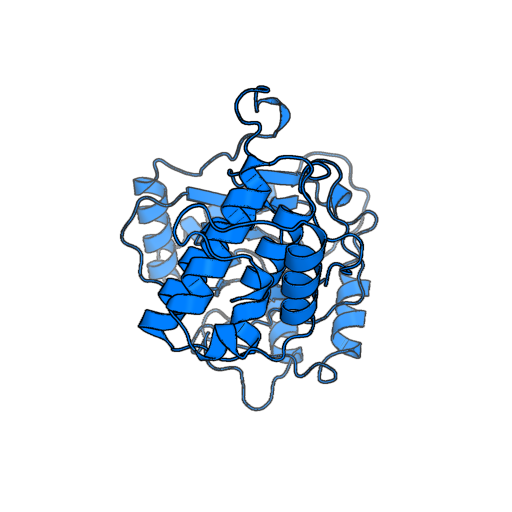 ? 13.877 3.349 -11.140 1.00 87.50 214 GLY A N 1
ATOM 1675 C CA . GLY A 1 214 ? 13.929 4.498 -10.244 1.00 87.50 214 GLY A CA 1
ATOM 1676 C C . GLY A 1 214 ? 13.707 4.205 -8.769 1.00 87.50 214 GLY A C 1
ATOM 1677 O O . GLY A 1 214 ? 13.511 3.060 -8.354 1.00 87.50 214 GLY A O 1
ATOM 1678 N N . ILE A 1 215 ? 13.705 5.291 -7.994 1.00 87.56 215 ILE A N 1
ATOM 1679 C CA . ILE A 1 215 ? 13.509 5.310 -6.542 1.00 87.56 215 ILE A CA 1
ATOM 1680 C C . ILE A 1 215 ? 12.116 5.875 -6.256 1.00 87.56 215 ILE A C 1
ATOM 1682 O O . ILE A 1 215 ? 11.766 6.952 -6.740 1.00 87.56 215 ILE A O 1
ATOM 1686 N N . LEU A 1 216 ? 11.266 5.118 -5.562 1.00 87.56 216 LEU A N 1
ATOM 1687 C CA . LEU A 1 216 ? 9.881 5.475 -5.245 1.00 87.56 216 LEU A CA 1
ATOM 1688 C C . LEU A 1 216 ? 9.717 5.617 -3.731 1.00 87.56 216 LEU A C 1
ATOM 1690 O O . LEU A 1 216 ? 9.473 4.612 -3.058 1.00 87.56 216 LEU A O 1
ATOM 1694 N N . PRO A 1 217 ? 9.839 6.833 -3.188 1.00 88.94 217 PRO A N 1
ATOM 1695 C CA . PRO A 1 217 ? 9.459 7.096 -1.813 1.00 88.94 217 PRO A CA 1
ATOM 1696 C C . PRO A 1 217 ? 7.923 7.090 -1.706 1.00 88.94 217 PRO A C 1
ATOM 1698 O O . PRO A 1 217 ? 7.212 7.600 -2.575 1.00 88.94 217 PRO A O 1
ATOM 1701 N N . GLY A 1 218 ? 7.399 6.483 -0.647 1.00 89.12 218 GLY A N 1
ATOM 1702 C CA . GLY A 1 218 ? 5.969 6.377 -0.386 1.00 89.12 218 GLY A CA 1
ATOM 1703 C C . GLY A 1 218 ? 5.665 6.306 1.105 1.00 89.12 218 GLY A C 1
ATOM 1704 O O . GLY A 1 218 ? 6.534 6.046 1.932 1.00 89.12 218 GLY A O 1
ATOM 1705 N N . THR A 1 219 ? 4.409 6.549 1.459 1.00 87.44 219 THR A N 1
ATOM 1706 C CA . THR A 1 219 ? 3.931 6.389 2.832 1.00 87.44 219 THR A CA 1
ATOM 1707 C C . THR A 1 219 ? 2.577 5.702 2.827 1.00 87.44 219 THR A C 1
ATOM 1709 O O . THR A 1 219 ? 1.780 5.864 1.900 1.00 87.44 219 THR A O 1
ATOM 1712 N N . GLN A 1 220 ? 2.325 4.925 3.871 1.00 86.12 220 GLN A N 1
ATOM 1713 C CA . GLN A 1 220 ? 1.042 4.292 4.123 1.00 86.12 220 GLN A CA 1
ATOM 1714 C C . GLN A 1 220 ? 0.496 4.841 5.431 1.00 86.12 220 GLN A C 1
ATOM 1716 O O . GLN A 1 220 ? 1.227 4.995 6.410 1.00 86.12 220 GLN A O 1
ATOM 1721 N N . TYR A 1 221 ? -0.796 5.142 5.452 1.00 85.44 221 TYR A N 1
ATOM 1722 C CA . TYR A 1 221 ? -1.465 5.594 6.660 1.00 85.44 221 TYR A CA 1
ATOM 1723 C C . TYR A 1 221 ? -2.896 5.091 6.714 1.00 85.44 221 TYR A C 1
ATOM 1725 O O . TYR A 1 221 ? -3.578 4.966 5.696 1.00 85.44 221 TYR A O 1
ATOM 1733 N N . LEU A 1 222 ? -3.350 4.809 7.930 1.00 87.94 222 LEU A N 1
ATOM 1734 C CA . LEU A 1 222 ? -4.717 4.391 8.186 1.00 87.94 222 LEU A CA 1
ATOM 1735 C C . LEU A 1 222 ? -5.608 5.602 8.423 1.00 87.94 222 LEU A C 1
ATOM 1737 O O . LEU A 1 222 ? -5.211 6.594 9.036 1.00 87.94 222 LEU A O 1
ATOM 1741 N N . THR A 1 223 ? -6.833 5.495 7.927 1.00 88.50 223 THR A N 1
ATOM 1742 C CA . THR A 1 223 ? -7.877 6.501 8.091 1.00 88.50 223 THR A CA 1
ATOM 1743 C C . THR A 1 223 ? -9.102 5.870 8.740 1.00 88.50 223 THR A C 1
ATOM 1745 O O . THR A 1 223 ? -9.237 4.644 8.780 1.00 88.50 223 THR A O 1
ATOM 1748 N N . ALA A 1 224 ? -10.025 6.695 9.235 1.00 87.44 224 ALA A N 1
ATOM 1749 C CA . ALA A 1 224 ? -11.316 6.202 9.711 1.00 87.44 224 ALA A CA 1
ATOM 1750 C C . ALA A 1 224 ? -12.079 5.409 8.622 1.00 87.44 224 ALA A C 1
ATOM 1752 O O . ALA A 1 224 ? -12.725 4.405 8.929 1.00 87.44 224 ALA A O 1
ATOM 1753 N N . ASP A 1 225 ? -11.939 5.786 7.351 1.00 87.50 225 ASP A N 1
ATOM 1754 C CA . ASP A 1 225 ? -12.630 5.136 6.232 1.00 87.50 225 ASP A CA 1
ATOM 1755 C C . ASP A 1 225 ? -12.111 3.713 5.955 1.00 87.50 225 ASP A C 1
ATOM 1757 O O . ASP A 1 225 ? -12.792 2.899 5.329 1.00 87.50 225 ASP A O 1
ATOM 1761 N N . CYS A 1 226 ? -10.945 3.353 6.505 1.00 90.75 226 CYS A N 1
ATOM 1762 C CA . CYS A 1 226 ? -10.390 2.008 6.396 1.00 90.75 226 CYS A CA 1
ATOM 1763 C C . CYS A 1 226 ? -11.174 0.951 7.190 1.00 90.75 226 CYS A C 1
ATOM 1765 O O . CYS A 1 226 ? -10.973 -0.230 6.940 1.00 90.75 226 CYS A O 1
ATOM 1767 N N . LEU A 1 227 ? -12.057 1.315 8.131 1.00 94.12 227 LEU A N 1
ATOM 1768 C CA . LEU A 1 227 ? -12.634 0.373 9.108 1.00 94.12 227 LEU A CA 1
ATOM 1769 C C . LEU A 1 227 ? -13.233 -0.896 8.485 1.00 94.12 227 LEU A C 1
ATOM 1771 O O . LEU A 1 227 ? -12.901 -2.012 8.890 1.00 94.12 227 LEU A O 1
ATOM 1775 N N . LEU A 1 228 ? -14.127 -0.735 7.508 1.00 94.31 228 LEU A N 1
ATOM 1776 C CA . LEU A 1 228 ? -14.787 -1.873 6.866 1.00 94.31 228 LEU A CA 1
ATOM 1777 C C . LEU A 1 228 ? -13.829 -2.657 5.970 1.00 94.31 228 LEU A C 1
ATOM 1779 O O . LEU A 1 228 ? -13.891 -3.882 5.919 1.00 94.31 228 LEU A O 1
ATOM 1783 N N . ILE A 1 229 ? -12.920 -1.954 5.301 1.00 91.31 229 ILE A N 1
ATOM 1784 C CA . ILE A 1 229 ? -11.949 -2.550 4.387 1.00 91.31 229 ILE A CA 1
ATOM 1785 C C . ILE A 1 229 ? -10.933 -3.382 5.169 1.00 91.31 229 ILE A C 1
ATOM 1787 O O . ILE A 1 229 ? -10.746 -4.550 4.848 1.00 91.31 229 ILE A O 1
ATOM 1791 N N . SER A 1 230 ? -10.359 -2.842 6.245 1.00 92.44 230 SER A N 1
ATOM 1792 C CA . SER A 1 230 ? -9.474 -3.570 7.158 1.00 92.44 230 SER A CA 1
ATOM 1793 C C . SER A 1 230 ? -10.173 -4.780 7.772 1.00 92.44 230 SER A C 1
ATOM 1795 O O . SER A 1 230 ? -9.569 -5.841 7.874 1.00 92.44 230 SER A O 1
ATOM 1797 N N . SER A 1 231 ? -11.458 -4.663 8.128 1.00 95.44 231 SER A N 1
ATOM 1798 C CA . SER A 1 231 ? -12.234 -5.808 8.617 1.00 95.44 231 SER A CA 1
ATOM 1799 C C . SER A 1 231 ? -12.395 -6.896 7.550 1.00 95.44 231 SER A C 1
ATOM 1801 O O . SER A 1 231 ? -12.307 -8.077 7.869 1.00 95.44 231 SER A O 1
ATOM 1803 N N . ASN A 1 232 ? -12.647 -6.523 6.294 1.00 92.62 232 ASN A N 1
ATOM 1804 C CA . ASN A 1 232 ? -12.809 -7.484 5.202 1.00 92.62 232 ASN A CA 1
ATOM 1805 C C . ASN A 1 232 ? -11.479 -8.151 4.823 1.00 92.62 232 ASN A C 1
ATOM 1807 O O . ASN A 1 232 ? -11.451 -9.362 4.633 1.00 92.62 232 ASN A O 1
ATOM 1811 N N . LEU A 1 233 ? -10.387 -7.384 4.752 1.00 88.81 233 LEU A N 1
ATOM 1812 C CA . LEU A 1 233 ? -9.048 -7.912 4.469 1.00 88.81 233 LEU A CA 1
ATOM 1813 C C . LEU A 1 233 ? -8.594 -8.883 5.561 1.00 88.81 233 LEU A C 1
ATOM 1815 O O . LEU A 1 233 ? -8.188 -9.996 5.249 1.00 88.81 233 LEU A O 1
ATOM 1819 N N . LEU A 1 234 ? -8.783 -8.524 6.833 1.00 92.50 234 LEU A N 1
ATOM 1820 C CA . LEU A 1 234 ? -8.446 -9.409 7.945 1.00 92.50 234 LEU A CA 1
ATOM 1821 C C . LEU A 1 234 ? -9.261 -10.714 7.919 1.00 92.50 234 LEU A C 1
ATOM 1823 O O . LEU A 1 234 ? -8.756 -11.770 8.291 1.00 92.50 234 LEU A O 1
ATOM 1827 N N . GLU A 1 235 ? -10.525 -10.667 7.482 1.00 93.94 235 GLU A N 1
ATOM 1828 C CA . GLU A 1 235 ? -11.346 -11.874 7.312 1.00 93.94 235 GLU A CA 1
ATOM 1829 C C . GLU A 1 235 ? -10.817 -12.761 6.179 1.00 93.94 235 GLU A C 1
ATOM 1831 O O . GLU A 1 235 ? -10.805 -13.981 6.333 1.00 93.94 235 GLU A O 1
ATOM 1836 N N . ILE A 1 236 ? -10.345 -12.171 5.077 1.00 88.50 236 ILE A N 1
ATOM 1837 C CA . ILE A 1 236 ? -9.682 -12.911 3.996 1.00 88.50 236 ILE A CA 1
ATOM 1838 C C . ILE A 1 236 ? -8.421 -13.588 4.541 1.00 88.50 236 ILE A C 1
ATOM 1840 O O . ILE A 1 236 ? -8.327 -14.810 4.457 1.00 88.50 236 ILE A O 1
ATOM 1844 N N . ASP A 1 237 ? -7.528 -12.841 5.196 1.00 87.00 237 ASP A N 1
ATOM 1845 C CA . ASP A 1 237 ? -6.274 -13.375 5.747 1.00 87.00 237 ASP A CA 1
ATOM 1846 C C . ASP A 1 237 ? -6.525 -14.499 6.762 1.00 87.00 237 ASP A C 1
ATOM 1848 O O . ASP A 1 237 ? -5.854 -15.537 6.751 1.00 87.00 237 ASP A O 1
ATOM 1852 N N . ARG A 1 238 ? -7.564 -14.354 7.596 1.00 90.62 238 ARG A N 1
ATOM 1853 C CA . ARG A 1 238 ? -8.009 -15.393 8.536 1.00 90.62 238 ARG A CA 1
ATOM 1854 C C . ARG A 1 238 ? -8.390 -16.690 7.834 1.00 90.62 238 ARG A C 1
ATOM 1856 O O . ARG A 1 238 ? -8.141 -17.765 8.382 1.00 90.62 238 ARG A O 1
ATOM 1863 N N . LEU A 1 239 ? -9.041 -16.589 6.679 1.00 88.38 239 LEU A N 1
ATOM 1864 C CA . LEU A 1 239 ? -9.529 -17.727 5.906 1.00 88.38 239 LEU A CA 1
ATOM 1865 C C . LEU A 1 239 ? -8.441 -18.352 5.025 1.00 88.38 239 LEU A C 1
ATOM 1867 O O . LEU A 1 239 ? -8.519 -19.551 4.764 1.00 88.38 239 LEU A O 1
ATOM 1871 N N . THR A 1 240 ? -7.447 -17.580 4.576 1.00 83.00 240 THR A N 1
ATOM 1872 C CA . THR A 1 240 ? -6.445 -18.041 3.599 1.00 83.00 240 THR A CA 1
ATOM 1873 C C . THR A 1 240 ? -5.097 -18.401 4.212 1.00 83.00 240 THR A C 1
ATOM 1875 O O . THR A 1 240 ? -4.508 -19.406 3.824 1.00 83.00 240 THR A O 1
ATOM 1878 N N . CYS A 1 241 ? -4.603 -17.605 5.161 1.00 83.44 241 CYS A N 1
ATOM 1879 C CA . CYS A 1 241 ? -3.213 -17.671 5.631 1.00 83.44 241 CYS A CA 1
ATOM 1880 C C . CYS A 1 241 ? -3.104 -17.870 7.153 1.00 83.44 241 CYS A C 1
ATOM 1882 O O . CYS A 1 241 ? -2.051 -18.257 7.659 1.00 83.44 241 CYS A O 1
ATOM 1884 N N . GLY A 1 242 ? -4.203 -17.647 7.882 1.00 86.00 242 GLY A N 1
ATOM 1885 C CA . GLY A 1 242 ? -4.213 -17.585 9.338 1.00 86.00 242 GLY A CA 1
ATOM 1886 C C . GLY A 1 242 ? -3.669 -16.251 9.857 1.00 86.00 242 GLY A C 1
ATOM 1887 O O . GLY A 1 242 ? -2.981 -15.526 9.151 1.00 86.00 242 GLY A O 1
ATOM 1888 N N . LEU A 1 243 ? -3.996 -15.927 11.112 1.00 90.00 243 LEU A N 1
ATOM 1889 C CA . LEU A 1 243 ? -3.631 -14.647 11.725 1.00 90.00 243 LEU A CA 1
ATOM 1890 C C . LEU A 1 243 ? -2.572 -14.801 12.822 1.00 90.00 243 LEU A C 1
ATOM 1892 O O . LEU A 1 243 ? -2.678 -15.652 13.728 1.00 90.00 243 LEU A O 1
ATOM 1896 N N . SER A 1 244 ? -1.581 -13.922 12.749 1.00 90.12 244 SER A N 1
ATOM 1897 C CA . SER A 1 244 ? -0.672 -13.541 13.820 1.00 90.12 244 SER A CA 1
ATOM 1898 C C . SER A 1 244 ? -1.264 -12.391 14.649 1.00 90.12 244 SER A C 1
ATOM 1900 O O . SER A 1 244 ? -2.284 -11.798 14.307 1.00 90.12 244 SER A O 1
ATOM 1902 N N . GLU A 1 245 ? -0.648 -12.082 15.791 1.00 89.31 245 GLU A N 1
ATOM 1903 C CA . GLU A 1 245 ? -1.142 -11.008 16.659 1.00 89.31 245 GLU A CA 1
ATOM 1904 C C . GLU A 1 245 ? -0.988 -9.614 16.030 1.00 89.31 245 GLU A C 1
ATOM 1906 O O . GLU A 1 245 ? -1.840 -8.759 16.263 1.00 89.31 245 GLU A O 1
ATOM 1911 N N . GLY A 1 246 ? 0.055 -9.395 15.222 1.00 88.94 246 GLY A N 1
ATOM 1912 C CA . GLY A 1 246 ? 0.304 -8.113 14.555 1.00 88.94 246 GLY A CA 1
ATOM 1913 C C . GLY A 1 246 ? -0.748 -7.766 13.501 1.00 88.94 246 GLY A C 1
ATOM 1914 O O . GLY A 1 246 ? -1.061 -6.592 13.317 1.00 88.94 246 GLY A O 1
ATOM 1915 N N . ASP A 1 247 ? -1.376 -8.774 12.894 1.00 90.81 247 ASP A N 1
ATOM 1916 C CA . ASP A 1 247 ? -2.353 -8.584 11.813 1.00 90.81 247 ASP A CA 1
ATOM 1917 C C . ASP A 1 247 ? -3.628 -7.871 12.294 1.00 90.81 247 ASP A C 1
ATOM 1919 O O . ASP A 1 247 ? -4.335 -7.237 11.515 1.00 90.81 247 ASP A O 1
ATOM 1923 N N . TYR A 1 248 ? -3.915 -7.896 13.601 1.00 94.31 248 TYR A N 1
ATOM 1924 C CA . TYR A 1 248 ? -5.048 -7.169 14.180 1.00 94.31 248 TYR A CA 1
ATOM 1925 C C . TYR A 1 248 ? -4.826 -5.657 14.272 1.00 94.31 248 TYR A C 1
ATOM 1927 O O . TYR A 1 248 ? -5.797 -4.913 14.445 1.00 94.31 248 TYR A O 1
ATOM 1935 N N . GLN A 1 249 ? -3.575 -5.190 14.204 1.00 93.25 249 GLN A N 1
ATOM 1936 C CA . GLN A 1 249 ? -3.233 -3.795 14.466 1.00 93.25 249 GLN A CA 1
ATOM 1937 C C . GLN A 1 249 ? -3.945 -2.814 13.518 1.00 93.25 249 GLN A C 1
ATOM 1939 O O . GLN A 1 249 ? -4.604 -1.910 14.040 1.00 93.25 249 GLN A O 1
ATOM 1944 N N . PRO A 1 250 ? -3.956 -3.008 12.181 1.00 91.56 250 PRO A N 1
ATOM 1945 C CA . PRO A 1 250 ? -4.632 -2.080 11.276 1.00 91.56 250 PRO A CA 1
ATOM 1946 C C . PRO A 1 250 ? -6.130 -1.931 11.556 1.00 91.56 250 PRO A C 1
ATOM 1948 O O . PRO A 1 250 ? -6.677 -0.828 11.523 1.00 91.56 250 PRO A O 1
ATOM 1951 N N . LEU A 1 251 ? -6.806 -3.038 11.881 1.00 95.38 251 LEU A N 1
ATOM 1952 C CA . LEU A 1 251 ? -8.223 -3.015 12.233 1.00 95.38 251 LEU A CA 1
ATOM 1953 C C . LEU A 1 251 ? -8.464 -2.271 13.553 1.00 95.38 251 LEU A C 1
ATOM 1955 O O . LEU A 1 251 ? -9.400 -1.478 13.651 1.00 95.38 251 LEU A O 1
ATOM 1959 N N . LEU A 1 252 ? -7.642 -2.525 14.573 1.00 95.31 252 LEU A N 1
ATOM 1960 C CA . LEU A 1 252 ? -7.774 -1.877 15.879 1.00 95.31 252 LEU A CA 1
ATOM 1961 C C . LEU A 1 252 ? -7.520 -0.369 15.804 1.00 95.31 252 LEU A C 1
ATOM 1963 O O . LEU A 1 252 ? -8.239 0.398 16.444 1.00 95.31 252 LEU A O 1
ATOM 1967 N N . GLU A 1 253 ? -6.554 0.061 14.995 1.00 93.44 253 GLU A N 1
ATOM 1968 C CA . GLU A 1 253 ? -6.299 1.476 14.719 1.00 93.44 253 GLU A CA 1
ATOM 1969 C C . GLU A 1 253 ? -7.485 2.120 13.986 1.00 93.44 253 GLU A C 1
ATOM 1971 O O . GLU A 1 253 ? -7.973 3.167 14.411 1.00 93.44 253 GLU A O 1
ATOM 1976 N N . ALA A 1 254 ? -8.050 1.461 12.967 1.00 94.00 254 ALA A N 1
ATOM 1977 C CA . ALA A 1 254 ? -9.239 1.964 12.277 1.00 94.00 254 ALA A CA 1
ATOM 1978 C C . ALA A 1 254 ? -10.477 2.045 13.197 1.00 94.00 254 ALA A C 1
ATOM 1980 O O . ALA A 1 254 ? -11.248 3.009 13.127 1.00 94.00 254 ALA A O 1
ATOM 1981 N N . VAL A 1 255 ? -10.664 1.071 14.101 1.00 95.94 255 VAL A N 1
ATOM 1982 C CA . VAL A 1 255 ? -11.689 1.125 15.161 1.00 95.94 255 VAL A CA 1
ATOM 1983 C C . VAL A 1 255 ? -11.450 2.336 16.056 1.00 95.94 255 VAL A C 1
ATOM 1985 O O . VAL A 1 255 ? -12.376 3.112 16.290 1.00 95.94 255 VAL A O 1
ATOM 1988 N N . TYR A 1 256 ? -10.218 2.529 16.529 1.00 95.31 256 TYR A N 1
ATOM 1989 C CA . TYR A 1 256 ? -9.868 3.652 17.391 1.00 95.31 256 TYR A CA 1
ATOM 1990 C C . TYR A 1 256 ? -10.160 5.003 16.724 1.00 95.31 256 TYR A C 1
ATOM 1992 O O . TYR A 1 256 ? -10.834 5.836 17.331 1.00 95.31 256 TYR A O 1
ATOM 2000 N N . LEU A 1 257 ? -9.761 5.192 15.462 1.00 94.19 257 LEU A N 1
ATOM 2001 C CA . LEU A 1 257 ? -10.027 6.416 14.696 1.00 94.19 257 LEU A CA 1
ATOM 2002 C C . LEU A 1 257 ? -11.522 6.730 14.582 1.00 94.19 257 LEU A C 1
ATOM 2004 O O . LEU A 1 257 ? -11.933 7.881 14.733 1.00 94.19 257 LEU A O 1
ATOM 2008 N N . ASN A 1 258 ? -12.356 5.712 14.366 1.00 95.06 258 ASN A N 1
ATOM 2009 C CA . ASN A 1 258 ? -13.804 5.903 14.303 1.00 95.06 258 ASN A CA 1
ATOM 2010 C C . ASN A 1 258 ? -14.424 6.211 15.670 1.00 95.06 258 ASN A C 1
ATOM 2012 O O . ASN A 1 258 ? -15.374 6.991 15.735 1.00 95.06 258 ASN A O 1
ATOM 2016 N N . LEU A 1 259 ? -13.880 5.660 16.759 1.00 94.75 259 LEU A N 1
ATOM 2017 C CA . LEU A 1 259 ? -14.306 6.006 18.119 1.00 94.75 259 LEU A CA 1
ATOM 2018 C C . LEU A 1 259 ? -13.964 7.456 18.487 1.00 94.75 259 LEU A C 1
ATOM 2020 O O . LEU A 1 259 ? -14.709 8.070 19.244 1.00 94.75 259 LEU A O 1
ATOM 2024 N N . GLN A 1 260 ? -12.887 8.019 17.927 1.00 92.31 260 GLN A N 1
ATOM 2025 C CA . GLN A 1 260 ? -12.550 9.442 18.085 1.00 92.31 260 GLN A CA 1
ATOM 2026 C C . GLN A 1 260 ? -13.415 10.377 17.218 1.00 92.31 260 GLN A C 1
ATOM 2028 O O . GLN A 1 260 ? -13.294 11.597 17.316 1.00 92.31 260 GLN A O 1
ATOM 2033 N N . SER A 1 261 ? -14.277 9.849 16.342 1.00 89.31 261 SER A N 1
ATOM 2034 C CA . SER A 1 261 ? -15.154 10.682 15.514 1.00 89.31 261 SER A CA 1
ATOM 2035 C C . SER A 1 261 ? -16.253 11.333 16.356 1.00 89.31 261 SER A C 1
ATOM 2037 O O . SER A 1 261 ? -16.822 10.685 17.227 1.00 89.31 261 SER A O 1
ATOM 2039 N N . ASN A 1 262 ? -16.630 12.574 16.036 1.00 87.69 262 ASN A N 1
ATOM 2040 C CA . ASN A 1 262 ? -17.808 13.230 16.622 1.00 87.69 262 ASN A CA 1
ATOM 2041 C C . ASN A 1 262 ? -19.140 12.665 16.091 1.00 87.69 262 ASN A C 1
ATOM 2043 O O . ASN A 1 262 ? -20.191 12.975 16.640 1.00 87.69 262 ASN A O 1
ATOM 2047 N N . GLU A 1 263 ? -19.097 11.838 15.042 1.00 91.25 263 GLU A N 1
ATOM 2048 C CA . GLU A 1 263 ? -20.276 11.244 14.406 1.00 91.25 263 GLU A CA 1
ATOM 2049 C C . GLU A 1 263 ? -20.706 9.949 15.121 1.00 91.25 263 GLU A C 1
ATOM 2051 O O . GLU A 1 263 ? -19.960 8.960 15.081 1.00 91.25 263 GLU A O 1
ATOM 2056 N N . PRO A 1 264 ? -21.912 9.885 15.725 1.00 91.94 264 PRO A N 1
ATOM 2057 C CA . PRO A 1 264 ? -22.384 8.684 16.418 1.00 91.94 264 PRO A CA 1
ATOM 2058 C C . PRO A 1 264 ? -22.496 7.453 15.508 1.00 91.94 264 PRO A C 1
ATOM 2060 O O . PRO A 1 264 ? -22.331 6.323 15.968 1.00 91.94 264 PRO A O 1
ATOM 2063 N N . SER A 1 265 ? -22.764 7.647 14.213 1.00 93.06 265 SER A N 1
ATOM 2064 C CA . SER A 1 265 ? -22.799 6.570 13.215 1.00 93.06 265 SER A CA 1
ATOM 2065 C C . SER A 1 265 ? -21.455 5.838 13.125 1.00 93.06 265 SER A C 1
ATOM 2067 O O . SER A 1 265 ? -21.426 4.610 13.206 1.00 93.06 265 SER A O 1
ATOM 2069 N N . ASN A 1 266 ? -20.346 6.578 13.055 1.00 93.38 266 ASN A N 1
ATOM 2070 C CA . ASN A 1 266 ? -18.994 6.020 12.990 1.00 93.38 266 ASN A CA 1
ATOM 2071 C C . ASN A 1 266 ? -18.634 5.276 14.280 1.00 93.38 266 ASN A C 1
ATOM 2073 O O . ASN A 1 266 ? -18.123 4.157 14.232 1.00 93.38 266 ASN A O 1
ATOM 2077 N N . GLN A 1 267 ? -18.959 5.855 15.439 1.00 94.94 267 GLN A N 1
ATOM 2078 C CA . GLN A 1 267 ? -18.723 5.221 16.741 1.00 94.94 267 GLN A CA 1
ATOM 2079 C C . GLN A 1 267 ? -19.489 3.894 16.874 1.00 94.94 267 GLN A C 1
ATOM 2081 O O . GLN A 1 267 ? -18.934 2.883 17.312 1.00 94.94 267 GLN A O 1
ATOM 2086 N N . ASN A 1 268 ? -20.755 3.872 16.445 1.00 93.88 268 ASN A N 1
ATOM 2087 C CA . ASN A 1 268 ? -21.580 2.665 16.441 1.00 93.88 268 ASN A CA 1
ATOM 2088 C C . ASN A 1 268 ? -21.043 1.606 15.469 1.00 93.88 268 ASN A C 1
ATOM 2090 O O . ASN A 1 268 ? -21.019 0.421 15.809 1.00 93.88 268 ASN A O 1
ATOM 2094 N N . GLN A 1 269 ? -20.574 2.017 14.288 1.00 95.38 269 GLN A N 1
ATOM 2095 C CA . GLN A 1 269 ? -19.965 1.116 13.311 1.00 95.38 269 GLN A CA 1
ATOM 2096 C C . GLN A 1 269 ? -18.665 0.501 13.849 1.00 95.38 269 GLN A C 1
ATOM 2098 O O . GLN A 1 269 ? -18.472 -0.711 13.748 1.00 95.38 269 GLN A O 1
ATOM 2103 N N . ALA A 1 270 ? -17.811 1.298 14.495 1.00 96.69 270 ALA A N 1
ATOM 2104 C CA . ALA A 1 270 ? -16.595 0.823 15.156 1.00 96.69 270 ALA A CA 1
ATOM 2105 C C . ALA A 1 270 ? -16.906 -0.196 16.256 1.00 96.69 270 ALA A C 1
ATOM 2107 O O . ALA A 1 270 ? -16.306 -1.270 16.305 1.00 96.69 270 ALA A O 1
ATOM 2108 N N . MET A 1 271 ? -17.896 0.105 17.100 1.00 96.12 271 MET A N 1
ATOM 2109 C CA . MET A 1 271 ? -18.343 -0.791 18.165 1.00 96.12 271 MET A CA 1
ATOM 2110 C C . MET A 1 271 ? -18.913 -2.106 17.611 1.00 96.12 271 MET A C 1
ATOM 2112 O O . MET A 1 271 ? -18.664 -3.177 18.170 1.00 96.12 271 MET A O 1
ATOM 2116 N N . LYS A 1 272 ? -19.656 -2.049 16.500 1.00 95.44 272 LYS A N 1
ATOM 2117 C CA . LYS A 1 272 ? -20.163 -3.233 15.797 1.00 95.44 272 LYS A CA 1
ATOM 2118 C C . LYS A 1 272 ? -19.016 -4.114 15.299 1.00 95.44 272 LYS A C 1
ATOM 2120 O O . LYS A 1 272 ? -18.971 -5.287 15.661 1.00 95.44 272 LYS A O 1
ATOM 2125 N N . VAL A 1 273 ? -18.072 -3.546 14.550 1.00 96.62 273 VAL A N 1
ATOM 2126 C CA . VAL A 1 273 ? -16.918 -4.281 14.005 1.00 96.62 273 VAL A CA 1
ATOM 2127 C C . VAL A 1 273 ? -16.066 -4.886 15.127 1.00 96.62 273 VAL A C 1
ATOM 2129 O O . VAL A 1 273 ? -15.728 -6.068 15.080 1.00 96.62 273 VAL A O 1
ATOM 2132 N N . PHE A 1 274 ? -15.789 -4.124 16.189 1.00 96.56 274 PHE A N 1
ATOM 2133 C CA . PHE A 1 274 ? -15.043 -4.612 17.353 1.00 96.56 274 PHE A CA 1
ATOM 2134 C C . PHE A 1 274 ? -15.744 -5.785 18.058 1.00 96.56 274 PHE A C 1
ATOM 2136 O O . PHE A 1 274 ? -15.118 -6.794 18.397 1.00 96.56 274 PHE A O 1
ATOM 2143 N N . CYS A 1 275 ? -17.061 -5.676 18.263 1.00 94.81 275 CYS A N 1
ATOM 2144 C CA . CYS A 1 275 ? -17.885 -6.741 18.831 1.00 94.81 275 CYS A CA 1
ATOM 2145 C C . CYS A 1 275 ? -17.859 -8.007 17.964 1.00 94.81 275 CYS A C 1
ATOM 2147 O O . CYS A 1 275 ? -17.676 -9.106 18.496 1.00 94.81 275 CYS A O 1
ATOM 2149 N N . GLU A 1 276 ? -18.037 -7.859 16.649 1.00 94.81 276 GLU A N 1
ATOM 2150 C CA . GLU A 1 276 ? -18.000 -8.971 15.699 1.00 94.81 276 GLU A CA 1
ATOM 2151 C C . GLU A 1 276 ? -16.666 -9.715 15.794 1.00 94.81 276 GLU A C 1
ATOM 2153 O O . GLU A 1 276 ? -16.663 -10.919 16.053 1.00 94.81 276 GLU A O 1
ATOM 2158 N N . TRP A 1 277 ? -15.536 -9.014 15.707 1.00 95.50 277 TRP A N 1
ATOM 2159 C CA . TRP A 1 277 ? -14.212 -9.638 15.788 1.00 95.50 277 TRP A CA 1
ATOM 2160 C C . TRP A 1 277 ? -13.913 -10.277 17.144 1.00 95.50 277 TRP A C 1
ATOM 2162 O O . TRP A 1 277 ? -13.369 -11.379 17.199 1.00 95.50 277 TRP A O 1
ATOM 2172 N N . THR A 1 278 ? -14.381 -9.674 18.240 1.00 93.62 278 THR A N 1
ATOM 2173 C CA . THR A 1 278 ? -14.276 -10.271 19.583 1.00 93.62 278 THR A CA 1
ATOM 2174 C C . THR A 1 278 ? -15.031 -11.598 19.703 1.00 93.62 278 THR A C 1
ATOM 2176 O O . THR A 1 278 ? -14.665 -12.457 20.508 1.00 93.62 278 THR A O 1
ATOM 2179 N N . SER A 1 279 ? -16.108 -11.765 18.933 1.00 91.44 279 SER A N 1
ATOM 2180 C CA . SER A 1 279 ? -16.875 -13.013 18.884 1.00 91.44 279 SER A CA 1
ATOM 2181 C C . SER A 1 279 ? -16.315 -14.034 17.890 1.00 91.44 279 SER A C 1
ATOM 2183 O O . SER A 1 279 ? -16.398 -15.231 18.157 1.00 91.44 279 SER A O 1
ATOM 2185 N N . LYS A 1 280 ? -15.733 -13.568 16.777 1.00 92.19 280 LYS A N 1
ATOM 2186 C CA . LYS A 1 280 ? -15.203 -14.412 15.698 1.00 92.19 280 LYS A CA 1
ATOM 2187 C C . LYS A 1 280 ? -13.854 -15.038 16.040 1.00 92.19 280 LYS A C 1
ATOM 2189 O O . LYS A 1 280 ? -13.616 -16.180 15.659 1.00 92.19 280 LYS A O 1
ATOM 2194 N N . ASP A 1 281 ? -12.984 -14.315 16.747 1.00 92.62 281 ASP A N 1
ATOM 2195 C CA . ASP A 1 281 ? -11.614 -14.758 16.995 1.00 92.62 281 ASP A CA 1
ATOM 2196 C C . ASP A 1 281 ? -11.186 -14.557 18.458 1.00 92.62 281 ASP A C 1
ATOM 2198 O O . ASP A 1 281 ? -11.117 -13.446 18.995 1.00 92.62 281 ASP A O 1
ATOM 2202 N N . ARG A 1 282 ? -10.845 -15.670 19.121 1.00 91.81 282 ARG A N 1
ATOM 2203 C CA . ARG A 1 282 ? -10.346 -15.662 20.501 1.00 91.81 282 ARG A CA 1
ATOM 2204 C C . ARG A 1 282 ? -9.014 -14.917 20.625 1.00 91.81 282 ARG A C 1
ATOM 2206 O O . ARG A 1 282 ? -8.801 -14.277 21.654 1.00 91.81 282 ARG A O 1
ATOM 2213 N N . LYS A 1 283 ? -8.133 -14.996 19.623 1.00 93.19 283 LYS A N 1
ATOM 2214 C CA . LYS A 1 283 ? -6.839 -14.301 19.631 1.00 93.19 283 LYS A CA 1
ATOM 2215 C C . LYS A 1 283 ? -7.034 -12.788 19.558 1.00 93.19 283 LYS A C 1
ATOM 2217 O O . LYS A 1 283 ? -6.411 -12.088 20.346 1.00 93.19 283 LYS A O 1
ATOM 2222 N N . PHE A 1 284 ? -7.969 -12.300 18.738 1.00 93.50 284 PHE A N 1
ATOM 2223 C CA . PHE A 1 284 ? -8.349 -10.881 18.717 1.00 93.50 284 PHE A CA 1
ATOM 2224 C C . PHE A 1 284 ? -8.787 -10.408 20.110 1.00 93.50 284 PHE A C 1
ATOM 2226 O O . PHE A 1 284 ? -8.226 -9.467 20.667 1.00 93.50 284 PHE A O 1
ATOM 2233 N N . LYS A 1 285 ? -9.719 -11.139 20.743 1.00 90.69 285 LYS A N 1
ATOM 2234 C CA . LYS A 1 285 ? -10.216 -10.833 22.098 1.00 90.69 285 LYS A CA 1
ATOM 2235 C C . LYS A 1 285 ? -9.110 -10.772 23.158 1.00 90.69 285 LYS A C 1
ATOM 2237 O O . LYS A 1 285 ? -9.247 -10.063 24.160 1.00 90.69 285 LYS A O 1
ATOM 2242 N N . GLN A 1 286 ? -8.056 -11.561 22.975 1.00 91.06 286 GLN A N 1
ATOM 2243 C CA . GLN A 1 286 ? -6.937 -11.707 23.905 1.00 91.06 286 GLN A CA 1
ATOM 2244 C C . GLN A 1 286 ? -5.680 -10.955 23.455 1.00 91.06 286 GLN A C 1
ATOM 2246 O O . GLN A 1 286 ? -4.639 -11.114 24.094 1.00 91.06 286 GLN A O 1
ATOM 2251 N N . SER A 1 287 ? -5.780 -10.136 22.401 1.00 91.69 287 SER A N 1
ATOM 2252 C CA . SER A 1 287 ? -4.652 -9.387 21.860 1.00 91.69 287 SER A CA 1
ATOM 2253 C C . SER A 1 287 ? -4.023 -8.507 22.942 1.00 91.69 287 SER A C 1
ATOM 2255 O O . SER A 1 287 ? -4.712 -7.812 23.699 1.00 91.69 287 SER A O 1
ATOM 2257 N N . ARG A 1 288 ? -2.698 -8.564 23.017 1.00 93.31 288 ARG A N 1
ATOM 2258 C CA . ARG A 1 288 ? -1.820 -7.811 23.915 1.00 93.31 288 ARG A CA 1
ATOM 2259 C C . ARG A 1 288 ? -1.278 -6.547 23.261 1.00 93.31 288 ARG A C 1
ATOM 2261 O O . ARG A 1 288 ? -0.506 -5.833 23.900 1.00 93.31 288 ARG A O 1
ATOM 2268 N N . LEU A 1 289 ? -1.681 -6.257 22.023 1.00 92.38 289 LEU A N 1
ATOM 2269 C CA . LEU A 1 289 ? -1.340 -5.007 21.360 1.00 92.38 289 LEU A CA 1
ATOM 2270 C C . LEU A 1 289 ? -1.778 -3.821 22.229 1.00 92.38 289 LEU A C 1
ATOM 2272 O O . LEU A 1 289 ? -2.896 -3.788 22.751 1.00 92.38 289 LEU A O 1
ATOM 2276 N N . SER A 1 290 ? -0.908 -2.822 22.370 1.00 93.06 290 SER A N 1
ATOM 2277 C CA . SER A 1 290 ? -1.188 -1.617 23.164 1.00 93.06 290 SER A CA 1
ATOM 2278 C C . SER A 1 290 ? -2.469 -0.916 22.697 1.00 93.06 290 SER A C 1
ATOM 2280 O O . SER A 1 290 ? -3.299 -0.532 23.523 1.00 93.06 290 SER A O 1
ATOM 2282 N N . ILE A 1 291 ? -2.683 -0.843 21.379 1.00 93.06 291 ILE A N 1
ATOM 2283 C CA . ILE A 1 291 ? -3.877 -0.244 20.774 1.00 93.06 291 ILE A CA 1
ATOM 2284 C C . ILE A 1 291 ? -5.169 -0.969 21.170 1.00 93.06 291 ILE A C 1
ATOM 2286 O O . ILE A 1 291 ? -6.198 -0.326 21.369 1.00 93.06 291 ILE A O 1
ATOM 2290 N N . HIS A 1 292 ? -5.132 -2.287 21.390 1.00 94.31 292 HIS A N 1
ATOM 2291 C CA . HIS A 1 292 ? -6.304 -3.043 21.831 1.00 94.31 292 HIS A CA 1
ATOM 2292 C C . HIS A 1 292 ? -6.792 -2.570 23.207 1.00 94.31 292 HIS A C 1
ATOM 2294 O O . HIS A 1 292 ? -7.990 -2.359 23.421 1.00 94.31 292 HIS A O 1
ATOM 2300 N N . LYS A 1 293 ? -5.853 -2.330 24.132 1.00 93.31 293 LYS A N 1
ATOM 2301 C CA . LYS A 1 293 ? -6.154 -1.743 25.442 1.00 93.31 293 LYS A CA 1
ATOM 2302 C C . LYS A 1 293 ? -6.728 -0.332 25.290 1.00 93.31 293 LYS A C 1
ATOM 2304 O O . LYS A 1 293 ? -7.764 -0.043 25.885 1.00 93.31 293 LYS A O 1
ATOM 2309 N N . THR A 1 294 ? -6.119 0.505 24.450 1.00 94.19 294 THR A N 1
ATOM 2310 C CA . THR A 1 294 ? -6.597 1.869 24.167 1.00 94.19 294 THR A CA 1
ATOM 2311 C C . THR A 1 294 ? -8.032 1.883 23.632 1.00 94.19 294 THR A C 1
ATOM 2313 O O . THR A 1 294 ? -8.848 2.698 24.074 1.00 94.19 294 THR A O 1
ATOM 2316 N N . VAL A 1 295 ? -8.382 0.956 22.733 1.00 94.88 295 VAL A N 1
ATOM 2317 C CA . VAL A 1 295 ? -9.752 0.786 22.225 1.00 94.88 295 VAL A CA 1
ATOM 2318 C C . VAL A 1 295 ? -10.712 0.428 23.361 1.00 94.88 295 VAL A C 1
ATOM 2320 O O . VAL A 1 295 ? -11.730 1.102 23.528 1.00 94.88 295 VAL A O 1
ATOM 2323 N N . LYS A 1 296 ? -10.384 -0.566 24.197 1.00 93.06 296 LYS A N 1
ATOM 2324 C CA . LYS A 1 296 ? -11.239 -0.967 25.332 1.00 93.06 296 LYS A CA 1
ATOM 2325 C C . LYS A 1 296 ? -11.441 0.156 26.348 1.00 93.06 296 LYS A C 1
ATOM 2327 O O . LYS A 1 296 ? -12.567 0.382 26.796 1.00 93.06 296 LYS A O 1
ATOM 2332 N N . ASP A 1 297 ? -10.381 0.882 26.686 1.00 93.38 297 ASP A N 1
ATOM 2333 C CA . ASP A 1 297 ? -10.448 2.018 27.608 1.00 93.38 297 ASP A CA 1
ATOM 2334 C C . ASP A 1 297 ? -11.268 3.176 27.016 1.00 93.38 297 ASP A C 1
ATOM 2336 O O . ASP A 1 297 ? -12.005 3.861 27.726 1.00 93.38 297 ASP A O 1
ATOM 2340 N N . THR A 1 298 ? -11.209 3.375 25.699 1.00 94.19 298 THR A N 1
ATOM 2341 C CA . THR A 1 298 ? -12.038 4.361 24.993 1.00 94.19 298 THR A CA 1
ATOM 2342 C C . THR A 1 298 ? -13.511 3.958 25.003 1.00 94.19 298 THR A C 1
ATOM 2344 O O . THR A 1 298 ? -14.349 4.744 25.441 1.00 94.19 298 THR A O 1
ATOM 2347 N N . LEU A 1 299 ? -13.831 2.708 24.662 1.00 93.69 299 LEU A N 1
ATOM 2348 C CA . LEU A 1 299 ? -15.192 2.171 24.752 1.00 93.69 299 LEU A CA 1
ATOM 2349 C C . LEU A 1 299 ? -15.770 2.272 26.173 1.00 93.69 299 LEU A C 1
ATOM 2351 O O . LEU A 1 299 ? -16.950 2.591 26.333 1.00 93.69 299 LEU A O 1
ATOM 2355 N N . ARG A 1 300 ? -14.942 2.049 27.209 1.00 90.25 300 ARG A N 1
ATOM 2356 C CA . ARG A 1 300 ? -15.317 2.247 28.621 1.00 90.25 300 ARG A CA 1
ATOM 2357 C C . ARG A 1 300 ? -15.736 3.680 28.897 1.00 90.25 300 ARG A C 1
ATOM 2359 O O . ARG A 1 300 ? -16.804 3.897 29.458 1.00 90.25 300 ARG A O 1
ATOM 2366 N N . ARG A 1 301 ? -14.888 4.639 28.519 1.00 92.62 301 ARG A N 1
ATOM 2367 C CA . ARG A 1 301 ? -15.122 6.068 28.763 1.00 92.62 301 ARG A CA 1
ATOM 2368 C C . ARG A 1 301 ? -16.372 6.568 28.047 1.00 92.62 301 ARG A C 1
ATOM 2370 O O . ARG A 1 301 ? -17.116 7.354 28.617 1.00 92.62 301 ARG A O 1
ATOM 2377 N N . MET A 1 302 ? -16.620 6.075 26.836 1.00 93.19 302 MET A N 1
ATOM 2378 C CA . MET A 1 302 ? -17.786 6.460 26.039 1.00 93.19 302 MET A CA 1
ATOM 2379 C C . MET A 1 302 ? -19.080 5.751 26.464 1.00 93.19 302 MET A C 1
ATOM 2381 O O . MET A 1 302 ? -20.151 6.122 25.998 1.00 93.19 302 MET A O 1
ATOM 2385 N N . ASN A 1 303 ? -19.003 4.724 27.323 1.00 90.81 303 ASN A N 1
ATOM 2386 C CA . ASN A 1 303 ? -20.146 3.907 27.744 1.00 90.81 303 ASN A CA 1
ATOM 2387 C C . ASN A 1 303 ? -20.969 3.349 26.557 1.00 90.81 303 ASN A C 1
ATOM 2389 O O . ASN A 1 303 ? -22.192 3.210 26.631 1.00 90.81 303 ASN A O 1
ATOM 2393 N N . LEU A 1 304 ? -20.292 3.036 25.444 1.00 90.56 304 LEU A N 1
ATOM 2394 C CA . LEU A 1 304 ? -20.932 2.569 24.215 1.00 90.56 304 LEU A CA 1
ATOM 2395 C C . LEU A 1 304 ? -21.431 1.128 24.359 1.00 90.56 304 LEU A C 1
ATOM 2397 O O . LEU A 1 304 ? -20.734 0.244 24.875 1.00 90.56 304 LEU A O 1
ATOM 2401 N N . ARG A 1 305 ? -22.644 0.881 23.857 1.00 89.44 305 ARG A N 1
ATOM 2402 C CA . ARG A 1 305 ? -23.258 -0.449 23.777 1.00 89.44 305 ARG A CA 1
ATOM 2403 C C . ARG A 1 305 ? -23.307 -0.916 22.334 1.00 89.44 305 ARG A C 1
ATOM 2405 O O . ARG A 1 305 ? -23.656 -0.151 21.442 1.00 89.44 305 ARG A O 1
ATOM 2412 N N . CYS A 1 306 ? -23.010 -2.193 22.115 1.00 89.19 306 CYS A N 1
ATOM 2413 C CA . CYS A 1 306 ? -23.229 -2.808 20.816 1.00 89.19 306 CYS A CA 1
ATOM 2414 C C . CYS A 1 306 ? -24.726 -2.826 20.499 1.00 89.19 306 CYS A C 1
ATOM 2416 O O . CYS A 1 306 ? -25.506 -3.390 21.267 1.00 89.19 306 CYS A O 1
ATOM 2418 N N . THR A 1 307 ? -25.118 -2.307 19.340 1.00 87.19 307 THR A N 1
ATOM 2419 C CA . THR A 1 307 ? -26.505 -2.391 18.860 1.00 87.19 307 THR A CA 1
ATOM 2420 C C . THR A 1 307 ? -26.922 -3.817 18.491 1.00 87.19 307 THR A C 1
ATOM 2422 O O . THR A 1 307 ? -28.112 -4.108 18.477 1.00 87.19 307 THR A O 1
ATOM 2425 N N . ILE A 1 308 ? -25.964 -4.721 18.241 1.00 84.00 308 ILE A N 1
ATOM 2426 C CA . ILE A 1 308 ? -26.238 -6.123 17.885 1.00 84.00 308 ILE A CA 1
ATOM 2427 C C . ILE A 1 308 ? -26.414 -6.998 19.126 1.00 84.00 308 ILE A C 1
ATOM 2429 O O . ILE A 1 308 ? -27.414 -7.694 19.252 1.00 84.00 308 ILE A O 1
ATOM 2433 N N . CYS A 1 309 ? -25.444 -6.997 20.046 1.00 88.38 309 CYS A N 1
ATOM 2434 C CA . CYS A 1 309 ? -25.464 -7.916 21.191 1.00 88.38 309 CYS A CA 1
ATOM 2435 C C . CYS A 1 309 ? -25.882 -7.267 22.522 1.00 88.38 309 CYS A C 1
ATOM 2437 O O . CYS A 1 309 ? -25.929 -7.951 23.543 1.00 88.38 309 CYS A O 1
ATOM 2439 N N . GLY A 1 310 ? -26.121 -5.950 22.553 1.00 85.50 310 GLY A N 1
ATOM 2440 C CA . GLY A 1 310 ? -26.530 -5.196 23.747 1.00 85.50 310 GLY A CA 1
ATOM 2441 C C . GLY A 1 310 ? -25.454 -5.029 24.832 1.00 85.50 310 GLY A C 1
ATOM 2442 O O . GLY A 1 310 ? -25.664 -4.307 25.815 1.00 85.50 310 GLY A O 1
ATOM 2443 N N . LYS A 1 311 ? -24.291 -5.676 24.678 1.00 86.75 311 LYS A N 1
ATOM 2444 C CA . LYS A 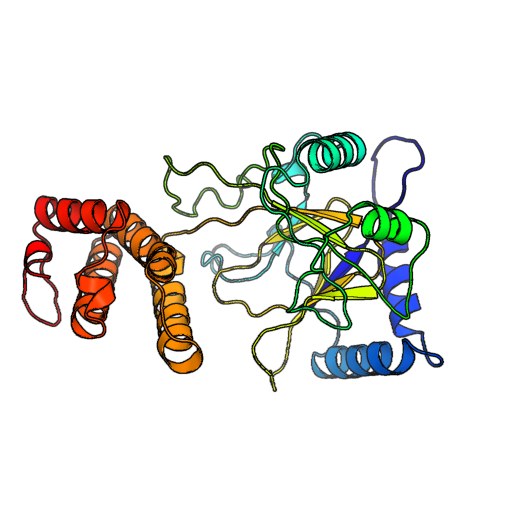1 311 ? -23.185 -5.615 25.640 1.00 86.75 311 LYS A CA 1
ATOM 2445 C C . LYS A 1 311 ? -22.483 -4.260 25.583 1.00 86.75 311 LYS A C 1
ATOM 2447 O O . LYS A 1 311 ? -22.332 -3.656 24.521 1.00 86.75 311 LYS A O 1
ATOM 2452 N N . LEU A 1 312 ? -22.030 -3.805 26.749 1.00 79.62 312 LEU A N 1
ATOM 2453 C CA . LEU A 1 312 ? -21.106 -2.679 26.863 1.00 79.62 312 LEU A CA 1
ATOM 2454 C C . LEU A 1 312 ? -19.759 -3.058 26.246 1.00 79.62 312 LEU A C 1
ATOM 2456 O O . LEU A 1 312 ? -19.304 -4.185 26.443 1.00 79.62 312 LEU A O 1
ATOM 2460 N N . GLY A 1 313 ? -19.100 -2.116 25.567 1.00 72.31 313 GLY A N 1
ATOM 2461 C CA . GLY A 1 313 ? -17.805 -2.352 24.916 1.00 72.31 313 GLY A CA 1
ATOM 2462 C C . GLY A 1 313 ? -16.720 -2.923 25.830 1.00 72.31 313 GLY A C 1
ATOM 2463 O O . GLY A 1 313 ? -15.888 -3.699 25.385 1.00 72.31 313 GLY A O 1
ATOM 2464 N N . VAL A 1 314 ? -16.795 -2.648 27.132 1.00 67.88 314 VAL A N 1
ATOM 2465 C CA . VAL A 1 314 ? -15.883 -3.200 28.151 1.00 67.88 314 VAL A CA 1
ATOM 2466 C C . VAL A 1 314 ? -16.060 -4.682 28.452 1.00 67.88 314 VAL A C 1
ATOM 2468 O O . VAL A 1 314 ? -15.180 -5.285 29.058 1.00 67.88 314 VAL A O 1
ATOM 2471 N N . ASN A 1 315 ? -17.202 -5.257 28.079 1.00 72.00 315 ASN A N 1
ATOM 2472 C CA . ASN A 1 315 ? -17.534 -6.658 28.338 1.00 72.00 315 ASN A CA 1
ATOM 2473 C C . ASN A 1 315 ? -17.136 -7.573 27.163 1.00 72.00 315 ASN A C 1
ATOM 2475 O O . ASN A 1 315 ? -17.456 -8.767 27.173 1.00 72.00 315 ASN A O 1
ATOM 2479 N N . HIS A 1 316 ? -16.471 -7.001 26.156 1.00 64.62 316 HIS A N 1
ATOM 2480 C CA . HIS A 1 316 ? -15.831 -7.672 25.030 1.00 64.62 316 HIS A CA 1
ATOM 2481 C C . HIS A 1 316 ? -14.333 -7.816 25.320 1.00 64.62 316 HIS A C 1
ATOM 2483 O O . HIS A 1 316 ? -13.819 -8.952 25.233 1.00 64.62 316 HIS A O 1
#

Radius of gyration: 21.75 Å; chains: 1; bounding box: 51×43×59 Å

Sequence (316 aa):
MAFRTCQQGSHGLYQGKDYEPTIKAVESFLGILSGPLAPLAAAFREEIKKADGFTDFCSWGEVSNQDSSGFTPVIFSGEECWANPDDNALLNEILTSFDQNRDKVYSVGAPHEPDEVPNLYDVIEQLYKPNVQCPKFAVNLASNTAIRKPERFIHHKTDPNVTLTTTTNITPQYTRVELHAGMYTLGKFCVQQHGEALYIPPGYLHVTYTVEGGILPGTQYLTADCLLISSNLLEIDRLTCGLSEGDYQPLLEAVYLNLQSNEPSNQNQAMKVFCEWTSKDRKFKQSRLSIHKTVKDTLRRMNLRCTICGKLGVNH

pLDDT: mean 79.54, std 16.82, range [27.16, 96.69]

Organism: NCBI:txid1079267

Secondary structure (DSSP, 8-state):
-EEE--PPP------S---HHHHHHHHHHHT--SSTTHHHHHHHHHHHHHTTS------GGG--TT-TT--S-EEEEGGGT-SS--HHHHHHHHHHHTTTT---EEETTBTTS--SS--HHHHHHHHHS--SSS-EEEEEEEE---PPPPGGGTTS---TTSPPEEEEEEE-TT-EE--SS---S----EEEPTTEEEE--TT----EEESS-EEEEEEE---GGGHHHHHHHHHHHHHHT---SGGGHHHHHHHHHHHT-S-HHHHHHHHHHHHHHHHH-HHHHT---HHHHHHHHHHHHHT-B-TTT--BGGG-

Foldseek 3Di:
DEEEADDDDDDDDDDDDDPPPQVVLLVVLLPDCDDDSNVVSVVVVVLCVVLVHADDADDCVPVPPVVVPLQGKDKDFQCLFAVDDDQVVFVVQLVVCPPVVVWFKDKPVGLPDTDPDDDVVVLVVCLVVPDQVIWMKTWFRWTPRRGDDGVVCVVFQFDPPDRWTKGKIWGHAFDKDDFPDDDDDRDHYYYHYPRMDMDHDQPDTDMYHYSHTGMDIDTDTAGLVCQVSLLVVLVVCCVPPRDDLVSCVNNLSSLLSLLPDPDVVSVQSSLQSLVVCCVVDVCSVVRPPPSSVVSLVSQVVVQDAHPVPRDRSNVD